Protein AF-A0AAJ5JJ84-F1 (afdb_monomer_lite)

Sequence (249 aa):
MTETNTNSETSDLLAEANANFEIDRAAYQMAQSRFLEIANETKRLISVAEALEAEAEASNSQWKQLAEQQNVDQRKVNAEIDRSILAKQKAQTIRMTAEARAELVNQTALAMAEARFKLTASAASINASDLEQRLVSLMTDEDFLITARSAYSICEVQCMAAHRAVEQPTAPVDIRDVDADAWRKFSVRLMRLLKQDARPAVANLATVPTPVPGEIIATTPLGLMRLRATGGSMPAPDGYRREFQLKQV

Secondary structure (DSSP, 8-state):
---HHHHHHHHHHHHHHHHHHHHHHHHHHHHHHHHHHHHHHHHHHHHHHHHHHHHHHHHHHHHHHHHTSTT--HHHHHHHHHHHHHHHHHHHHHHHHHHHHHHHHHHHHHHHHHHHHHHHHHHHHHHHHHHHHHHHHHHS-HHHHHHHHHHHHHHHHHHHHHHHHHS-TTSPP-HHHHHHHHHHHHHHHHHHHTTTSPPPP---SS-PPPPPTT-EEE-SHHHHHHHHHTTTSPPP--SSSGGGTEEE-

pLDDT: mean 88.14, std 12.48, range [37.75, 98.0]

Radius of gyration: 35.18 Å; chains: 1; bounding box: 71×39×115 Å

Foldseek 3Di:
DPPPPVLVVLVVVLVVLLVVLVVLQVVLVVLQVVLCVLVVVLVVLLVLLVVLQVLLVVLVVVLVVLVPDPDHDVVSSVVSNVSSVVSNVSSVVSNVVSVVSVLVSLLSLLVSQVSLQVSVVSLVVSQVSVVVSVVVCQCPPPVNVVVLVVLLVVLLVVLVVVQCVPDPVPDDDDSVVSNVRSCVVSVVVVVVVVPPDDDDDDDGSRDRDDHDAQHKHAPDPVLSVVSVVVSRDDDDDPDDDPPRGIDGD

Structure (mmCIF, N/CA/C/O backbone):
data_AF-A0AAJ5JJ84-F1
#
_entry.id   AF-A0AAJ5JJ84-F1
#
loop_
_atom_site.group_PDB
_atom_site.id
_atom_site.type_symbol
_atom_site.label_atom_id
_atom_site.label_alt_id
_atom_site.label_comp_id
_atom_site.label_asym_id
_atom_site.label_entity_id
_atom_site.label_seq_id
_atom_site.pdbx_PDB_ins_code
_atom_site.Cartn_x
_atom_site.Cartn_y
_atom_site.Cartn_z
_atom_site.occupancy
_atom_site.B_iso_or_equiv
_atom_site.auth_seq_id
_atom_site.auth_comp_id
_atom_site.auth_asym_id
_atom_site.auth_atom_id
_atom_site.pdbx_PDB_model_num
ATOM 1 N N . MET A 1 1 ? 31.907 20.366 -28.991 1.00 37.75 1 MET A N 1
ATOM 2 C CA . MET A 1 1 ? 32.104 20.368 -27.525 1.00 37.75 1 MET A CA 1
ATOM 3 C C . MET A 1 1 ? 30.906 21.059 -26.881 1.00 37.75 1 MET A C 1
ATOM 5 O O . MET A 1 1 ? 30.987 22.250 -26.629 1.00 37.75 1 MET A O 1
ATOM 9 N N . THR A 1 2 ? 29.789 20.349 -26.692 1.00 39.59 2 THR A N 1
ATOM 10 C CA . THR A 1 2 ? 28.563 20.862 -26.029 1.00 39.59 2 THR A CA 1
ATOM 11 C C . THR A 1 2 ? 27.673 19.722 -25.489 1.00 39.59 2 THR A C 1
ATOM 13 O O . THR A 1 2 ? 26.472 19.900 -25.360 1.00 39.59 2 THR A O 1
ATOM 16 N N . GLU A 1 3 ? 28.223 18.541 -25.180 1.00 44.81 3 GLU A N 1
ATOM 17 C CA . GLU A 1 3 ? 27.426 17.383 -24.705 1.00 44.81 3 GLU A CA 1
ATOM 18 C C . GLU A 1 3 ? 27.591 17.086 -23.204 1.00 44.81 3 GLU A C 1
ATOM 20 O O . GLU A 1 3 ? 26.937 16.202 -22.664 1.00 44.81 3 GLU A O 1
ATOM 25 N N . THR A 1 4 ? 28.434 17.833 -22.488 1.00 49.84 4 THR A N 1
ATOM 26 C CA . THR A 1 4 ? 28.729 17.553 -21.073 1.00 49.84 4 THR A CA 1
ATOM 27 C C . THR A 1 4 ? 27.714 18.134 -20.083 1.00 49.84 4 THR A C 1
ATOM 29 O O . THR A 1 4 ? 27.600 17.604 -18.984 1.00 49.84 4 THR A O 1
ATOM 32 N N . ASN A 1 5 ? 26.947 19.174 -20.442 1.00 52.38 5 ASN A N 1
ATOM 33 C CA . ASN A 1 5 ? 26.018 19.814 -19.494 1.00 52.38 5 ASN A CA 1
ATOM 34 C C . ASN A 1 5 ? 24.692 19.059 -19.321 1.00 52.38 5 ASN A C 1
ATOM 36 O O . ASN A 1 5 ? 24.181 18.987 -18.210 1.00 52.38 5 ASN A O 1
ATOM 40 N N . THR A 1 6 ? 24.154 18.446 -20.378 1.00 58.47 6 THR A N 1
ATOM 41 C CA . THR A 1 6 ? 22.839 17.784 -20.323 1.00 58.47 6 THR A CA 1
ATOM 42 C C . THR A 1 6 ? 22.853 16.526 -19.461 1.00 58.47 6 THR A C 1
ATOM 44 O O . THR A 1 6 ? 21.909 16.291 -18.714 1.00 58.47 6 THR A O 1
ATOM 47 N N . ASN A 1 7 ? 23.939 15.747 -19.503 1.00 60.00 7 ASN A N 1
ATOM 48 C CA . ASN A 1 7 ? 24.053 14.523 -18.705 1.00 60.00 7 ASN A CA 1
ATOM 49 C C . ASN A 1 7 ? 24.192 14.828 -17.205 1.00 60.00 7 ASN A C 1
ATOM 51 O O . ASN A 1 7 ? 23.585 14.133 -16.391 1.00 60.00 7 ASN A O 1
ATOM 55 N N . SER A 1 8 ? 24.920 15.894 -16.846 1.00 65.44 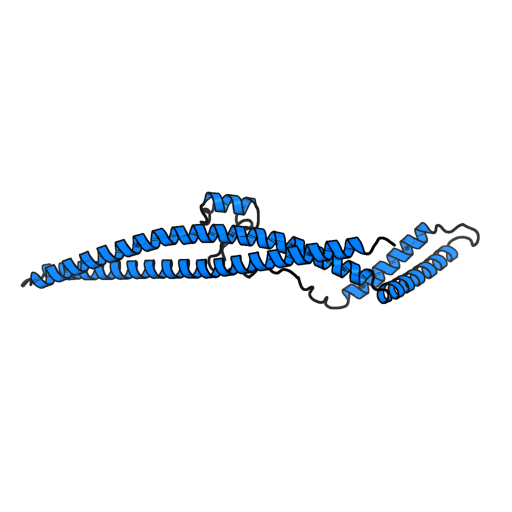8 SER A N 1
ATOM 56 C CA . SER A 1 8 ? 25.030 16.360 -15.456 1.00 65.44 8 SER A CA 1
ATOM 57 C C . SER A 1 8 ? 23.674 16.823 -14.924 1.00 65.44 8 SER A C 1
ATOM 59 O O . SER A 1 8 ? 23.227 16.332 -13.895 1.00 65.44 8 SER A O 1
ATOM 61 N N . GLU A 1 9 ? 22.965 17.676 -15.670 1.00 71.00 9 GLU A N 1
ATOM 62 C CA . GLU A 1 9 ? 21.652 18.195 -15.264 1.00 71.00 9 GLU A CA 1
ATOM 63 C C . GLU A 1 9 ? 20.608 17.076 -15.100 1.00 71.00 9 GLU A C 1
ATOM 65 O O . GLU A 1 9 ? 19.857 17.063 -14.126 1.00 71.00 9 GLU A O 1
ATOM 70 N N . THR A 1 10 ? 20.575 16.083 -15.998 1.00 72.56 10 THR A N 1
ATOM 71 C CA . THR A 1 10 ? 19.655 14.937 -15.860 1.00 72.56 10 THR A CA 1
ATOM 72 C C . THR A 1 10 ? 20.008 14.002 -14.704 1.00 72.56 10 THR A C 1
ATOM 74 O O . THR A 1 10 ? 19.112 13.399 -14.112 1.00 72.56 10 THR A O 1
ATOM 77 N N . SER A 1 11 ? 21.296 13.871 -14.375 1.00 79.81 11 SER A N 1
ATOM 78 C CA . SER A 1 11 ? 21.759 13.097 -13.221 1.00 79.81 11 SER A CA 1
ATOM 79 C C . SER A 1 11 ? 21.374 13.793 -11.914 1.00 79.81 11 SER A C 1
ATOM 81 O O . SER A 1 11 ? 20.894 13.141 -10.987 1.00 79.81 11 SER A O 1
ATOM 83 N N . ASP A 1 12 ? 21.516 15.117 -11.859 1.00 87.25 12 ASP A N 1
ATOM 84 C CA . ASP A 1 12 ? 21.166 15.922 -10.688 1.00 87.25 12 ASP A CA 1
ATOM 85 C C . ASP A 1 12 ? 19.651 15.900 -10.426 1.00 87.25 12 ASP A C 1
ATOM 87 O O . ASP A 1 12 ? 19.219 15.683 -9.292 1.00 87.25 12 ASP A O 1
ATOM 91 N N . LEU A 1 13 ? 18.832 16.002 -11.481 1.00 90.50 13 LEU A N 1
ATOM 92 C CA . LEU A 1 13 ? 17.372 15.879 -11.381 1.00 90.50 13 LEU A CA 1
ATOM 93 C C . LEU A 1 13 ? 16.926 14.484 -10.916 1.00 90.50 13 LEU A C 1
ATOM 95 O O . LEU A 1 13 ? 15.986 14.367 -10.127 1.00 90.50 13 LEU A O 1
ATOM 99 N N . LEU A 1 14 ? 17.588 13.418 -11.382 1.00 92.81 14 LEU A N 1
ATOM 100 C CA . LEU A 1 14 ? 17.297 12.053 -10.936 1.00 92.81 14 LEU A CA 1
ATOM 101 C C . LEU A 1 14 ? 17.668 11.857 -9.460 1.00 92.81 14 LEU A C 1
ATOM 103 O O . LEU A 1 14 ? 16.901 11.251 -8.709 1.00 92.81 14 LEU A O 1
ATOM 107 N N . ALA A 1 15 ? 18.814 12.392 -9.033 1.00 93.31 15 ALA A N 1
ATOM 108 C CA . ALA A 1 15 ? 19.258 12.337 -7.645 1.00 93.31 15 ALA A CA 1
ATOM 109 C C . ALA A 1 15 ? 18.294 13.085 -6.711 1.00 93.31 15 ALA A C 1
ATOM 111 O O . ALA A 1 15 ? 17.915 12.550 -5.666 1.00 93.31 15 ALA A O 1
ATOM 112 N N . GLU A 1 16 ? 17.840 14.277 -7.106 1.00 94.75 16 GLU A N 1
ATOM 113 C CA . GLU A 1 16 ? 16.844 15.050 -6.359 1.00 94.75 16 GLU A CA 1
ATOM 114 C C . GLU A 1 16 ? 15.496 14.315 -6.283 1.00 94.75 16 GLU A C 1
ATOM 116 O O . GLU A 1 16 ? 14.920 14.173 -5.200 1.00 94.75 16 GLU A O 1
ATOM 121 N N . ALA A 1 17 ? 15.008 13.781 -7.408 1.00 94.88 17 ALA A N 1
ATOM 122 C CA . ALA A 1 17 ? 13.771 13.003 -7.443 1.00 94.88 17 ALA A CA 1
ATOM 123 C C . ALA A 1 17 ? 13.846 11.770 -6.529 1.00 94.88 17 ALA A C 1
ATOM 125 O O . ALA A 1 17 ? 12.892 11.478 -5.803 1.00 94.88 17 ALA A O 1
ATOM 126 N N . ASN A 1 18 ? 14.987 11.076 -6.515 1.00 95.56 18 ASN A N 1
ATOM 127 C CA . ASN A 1 18 ? 15.205 9.926 -5.645 1.00 95.56 18 ASN A CA 1
ATOM 128 C C . ASN A 1 18 ? 15.301 10.320 -4.161 1.00 95.56 18 ASN A C 1
ATOM 130 O O . ASN A 1 18 ? 14.740 9.636 -3.309 1.00 95.56 18 ASN A O 1
ATOM 134 N N . ALA A 1 19 ? 15.945 11.443 -3.833 1.00 96.50 19 ALA A N 1
ATOM 135 C CA . ALA A 1 19 ? 15.993 11.948 -2.461 1.00 96.50 19 ALA A CA 1
ATOM 136 C C . ALA A 1 19 ? 14.589 12.287 -1.928 1.00 96.50 19 ALA A C 1
ATOM 138 O O . ALA A 1 19 ? 14.231 11.888 -0.819 1.00 96.50 19 ALA A O 1
ATOM 139 N N . ASN A 1 20 ? 13.764 12.952 -2.742 1.00 96.31 20 ASN A N 1
ATOM 140 C CA . ASN A 1 20 ? 12.369 13.241 -2.403 1.00 96.31 20 ASN A CA 1
ATOM 141 C C . ASN A 1 20 ? 11.543 11.956 -2.248 1.00 96.31 20 ASN A C 1
ATOM 143 O O . ASN A 1 20 ? 10.769 11.826 -1.299 1.00 96.31 20 ASN A O 1
ATOM 147 N N . PHE A 1 21 ? 11.753 10.975 -3.131 1.00 97.69 21 PHE A N 1
ATOM 148 C CA . PHE A 1 21 ? 11.122 9.663 -3.016 1.00 97.69 21 PHE A CA 1
ATOM 149 C C . PHE A 1 21 ? 11.462 8.970 -1.692 1.00 97.69 21 PHE A C 1
ATOM 151 O O . PHE A 1 21 ? 10.572 8.410 -1.057 1.00 97.69 21 PHE A O 1
ATOM 158 N N . GLU A 1 22 ? 12.715 9.026 -1.240 1.00 97.81 22 GLU A N 1
ATOM 159 C CA . GLU A 1 22 ? 13.130 8.424 0.031 1.00 97.81 22 GLU A CA 1
ATOM 160 C C . GLU A 1 22 ? 12.485 9.098 1.251 1.00 97.81 22 GLU A C 1
ATOM 162 O O . GLU A 1 22 ? 12.091 8.412 2.200 1.00 97.81 22 GLU A O 1
ATOM 167 N N . ILE A 1 23 ? 12.293 10.419 1.207 1.00 97.56 23 ILE A N 1
ATOM 168 C CA . ILE A 1 23 ? 11.554 11.162 2.240 1.00 97.56 23 ILE A CA 1
ATOM 169 C C . ILE A 1 23 ? 10.090 10.702 2.280 1.00 97.56 23 ILE A C 1
ATOM 171 O O . ILE A 1 23 ? 9.582 10.336 3.346 1.00 97.56 23 ILE A O 1
ATOM 175 N N . ASP A 1 24 ? 9.424 10.658 1.124 1.00 97.06 24 ASP A N 1
ATOM 176 C CA . ASP A 1 24 ? 8.033 10.206 1.016 1.00 97.06 24 ASP A CA 1
ATOM 177 C C . ASP A 1 24 ? 7.882 8.735 1.430 1.00 97.06 24 ASP A C 1
ATOM 179 O O . ASP A 1 24 ? 6.900 8.350 2.074 1.00 97.06 24 ASP A O 1
ATOM 183 N N . ARG A 1 25 ? 8.876 7.902 1.103 1.00 97.81 25 ARG A N 1
ATOM 184 C CA . ARG A 1 25 ? 8.925 6.484 1.467 1.00 97.81 25 ARG A CA 1
ATOM 185 C C . ARG A 1 25 ? 8.981 6.316 2.978 1.00 97.81 25 ARG A C 1
ATOM 187 O O . ARG A 1 25 ? 8.195 5.542 3.526 1.00 97.81 25 ARG A O 1
ATOM 194 N N . ALA A 1 26 ? 9.861 7.057 3.649 1.00 97.31 26 ALA A N 1
ATOM 195 C CA . ALA A 1 26 ? 9.965 7.043 5.104 1.00 97.31 26 ALA A CA 1
ATOM 196 C C . ALA A 1 26 ? 8.667 7.539 5.764 1.00 97.31 26 ALA A C 1
ATOM 198 O O . ALA A 1 26 ? 8.171 6.915 6.706 1.00 97.31 26 ALA A O 1
ATOM 199 N N . ALA A 1 27 ? 8.064 8.611 5.238 1.00 96.12 27 ALA A N 1
ATOM 200 C CA . ALA A 1 27 ? 6.783 9.127 5.722 1.00 96.12 27 ALA A CA 1
ATOM 201 C C . ALA A 1 27 ? 5.652 8.093 5.597 1.00 96.12 27 ALA A C 1
ATOM 203 O O . ALA A 1 27 ? 4.876 7.894 6.535 1.00 96.12 27 ALA A O 1
ATOM 204 N N . TYR A 1 28 ? 5.589 7.384 4.471 1.00 97.56 28 TYR A N 1
ATOM 205 C CA . TYR A 1 28 ? 4.620 6.314 4.256 1.00 97.56 28 TYR A CA 1
ATOM 206 C C . TYR A 1 28 ? 4.839 5.120 5.197 1.00 97.56 28 TYR A C 1
ATOM 208 O O . TYR A 1 28 ? 3.870 4.607 5.753 1.00 97.56 28 TYR A O 1
ATOM 216 N N . GLN A 1 29 ? 6.084 4.711 5.454 1.00 97.25 29 GLN A N 1
ATOM 217 C CA . GLN A 1 29 ? 6.373 3.650 6.430 1.00 97.25 29 GLN A CA 1
ATOM 218 C C . GLN A 1 29 ? 5.969 4.048 7.855 1.00 97.25 29 GLN A C 1
ATOM 220 O O . GLN A 1 29 ? 5.396 3.240 8.584 1.00 97.25 29 GLN A O 1
ATOM 225 N N . MET A 1 30 ? 6.197 5.304 8.252 1.00 96.31 30 MET A N 1
ATOM 226 C CA . MET A 1 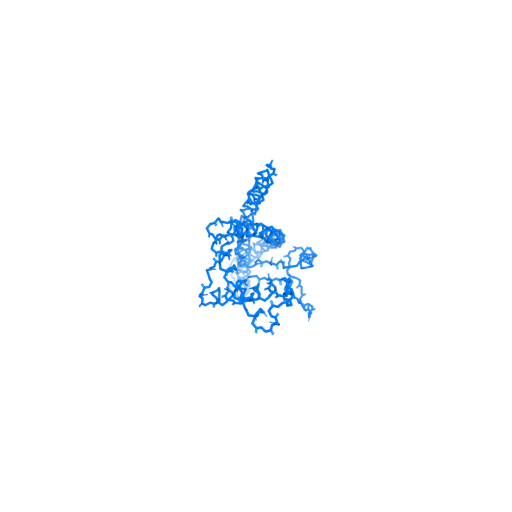30 ? 5.695 5.809 9.535 1.00 96.31 30 MET A CA 1
ATOM 227 C C . MET A 1 30 ? 4.161 5.778 9.596 1.00 96.31 30 MET A C 1
ATOM 229 O O . MET A 1 30 ? 3.593 5.410 10.626 1.00 96.31 30 MET A O 1
ATOM 233 N N . ALA A 1 31 ? 3.482 6.115 8.495 1.00 95.56 31 ALA A N 1
ATOM 234 C CA . ALA A 1 31 ? 2.028 6.015 8.406 1.00 95.56 31 ALA A CA 1
ATOM 235 C C . ALA A 1 31 ? 1.540 4.560 8.533 1.00 95.56 31 ALA A C 1
ATOM 237 O O . ALA A 1 31 ? 0.577 4.319 9.260 1.00 95.56 31 ALA A O 1
ATOM 238 N N . GLN A 1 32 ? 2.235 3.593 7.917 1.00 97.31 32 GLN A N 1
ATOM 239 C CA . GLN A 1 32 ? 1.951 2.159 8.068 1.00 97.31 32 GLN A CA 1
ATOM 240 C C . GLN A 1 32 ? 2.041 1.707 9.531 1.00 97.31 32 GLN A C 1
ATOM 242 O O . GLN A 1 32 ? 1.118 1.061 10.031 1.00 97.31 32 GLN A O 1
ATOM 247 N N . SER A 1 33 ? 3.111 2.081 10.239 1.00 96.62 33 SER A N 1
ATOM 248 C CA . SER A 1 33 ? 3.269 1.754 11.663 1.00 96.62 33 SER A CA 1
ATOM 249 C C . SER A 1 33 ? 2.134 2.340 12.501 1.00 96.62 33 SER A C 1
ATOM 251 O O . SER A 1 33 ? 1.487 1.623 13.264 1.00 96.62 33 SER A O 1
ATOM 253 N N . ARG A 1 34 ? 1.818 3.624 12.292 1.00 94.88 34 ARG A N 1
ATOM 254 C CA . ARG A 1 34 ? 0.732 4.305 13.006 1.00 94.88 34 ARG A CA 1
ATOM 255 C C . ARG A 1 34 ? -0.631 3.668 12.731 1.00 94.88 34 ARG A C 1
ATOM 257 O O . ARG A 1 34 ? -1.438 3.529 13.645 1.00 94.88 34 ARG A O 1
ATOM 264 N N . PHE A 1 35 ? -0.900 3.269 11.492 1.00 96.19 35 PHE A N 1
ATOM 265 C CA . PHE A 1 35 ? -2.133 2.572 11.136 1.00 96.19 35 PHE A CA 1
ATOM 266 C C . PHE A 1 35 ? -2.277 1.250 11.888 1.00 96.19 35 PHE A C 1
ATOM 268 O O . PHE A 1 35 ? -3.325 1.006 12.484 1.00 96.19 35 PHE A O 1
ATOM 275 N N . LEU A 1 36 ? -1.220 0.433 11.922 1.00 96.56 36 LEU A N 1
ATOM 276 C CA . LEU A 1 36 ? -1.226 -0.837 12.647 1.00 96.56 36 LEU A CA 1
ATOM 277 C C . LEU A 1 36 ? -1.438 -0.637 14.149 1.00 96.56 36 LEU A C 1
ATOM 279 O O . LEU A 1 36 ? -2.223 -1.362 14.758 1.00 96.56 36 LEU A O 1
ATOM 283 N N . GLU A 1 37 ? -0.788 0.360 14.749 1.00 96.19 37 GLU A N 1
ATOM 284 C CA . GLU A 1 37 ? -0.989 0.712 16.159 1.00 96.19 37 GLU A CA 1
ATOM 285 C C . GLU A 1 37 ? -2.445 1.091 16.447 1.00 96.19 37 GLU A C 1
ATOM 287 O O . GLU A 1 37 ? -3.047 0.590 17.402 1.00 96.19 37 GLU A O 1
ATOM 292 N N . ILE A 1 38 ? -3.040 1.948 15.610 1.00 95.38 38 ILE A N 1
ATOM 293 C CA . ILE A 1 38 ? -4.425 2.380 15.800 1.00 95.38 38 ILE A CA 1
ATOM 294 C C . ILE A 1 38 ? -5.373 1.197 15.613 1.00 95.38 38 ILE A C 1
ATOM 296 O O . ILE A 1 38 ? -6.221 0.982 16.476 1.00 95.38 38 ILE A O 1
ATOM 300 N N . ALA A 1 39 ? -5.208 0.409 14.549 1.00 95.12 39 ALA A N 1
ATOM 301 C CA . ALA A 1 39 ? -6.056 -0.740 14.248 1.00 95.12 39 ALA A CA 1
ATOM 302 C C . ALA A 1 39 ? -6.001 -1.813 15.348 1.00 95.12 39 ALA A C 1
ATOM 304 O O . ALA A 1 39 ? -7.045 -2.299 15.793 1.00 95.12 39 ALA A O 1
ATOM 305 N N . ASN A 1 40 ? -4.801 -2.145 15.834 1.00 95.69 40 ASN A N 1
ATOM 306 C CA . ASN A 1 40 ? -4.619 -3.123 16.906 1.00 95.69 40 ASN A CA 1
ATOM 307 C C . ASN A 1 40 ? -5.241 -2.647 18.220 1.00 95.69 40 ASN A C 1
ATOM 309 O O . ASN A 1 40 ? -5.942 -3.415 18.881 1.00 95.69 40 ASN A O 1
ATOM 313 N N . GLU A 1 41 ? -5.040 -1.379 18.582 1.00 96.81 41 GLU A N 1
ATOM 314 C CA . GLU A 1 41 ? -5.638 -0.819 19.794 1.00 96.81 41 GLU A CA 1
ATOM 315 C C . GLU A 1 41 ? -7.165 -0.738 19.689 1.00 96.81 41 GLU A C 1
ATOM 317 O O . GLU A 1 41 ? -7.863 -1.082 20.640 1.00 96.81 41 GLU A O 1
ATOM 322 N N . THR A 1 42 ? -7.710 -0.366 18.527 1.00 96.44 42 THR A N 1
ATOM 323 C CA . THR A 1 42 ? -9.160 -0.389 18.284 1.00 96.44 42 THR A CA 1
ATOM 324 C C . THR A 1 42 ? -9.721 -1.795 18.483 1.00 96.44 42 THR A C 1
ATOM 326 O O . THR A 1 42 ? -10.693 -1.969 19.217 1.00 96.44 42 THR A O 1
ATOM 329 N N . LYS A 1 43 ? -9.073 -2.820 17.914 1.00 95.81 43 LYS A N 1
ATOM 330 C CA . LYS A 1 43 ? -9.474 -4.223 18.101 1.00 95.81 43 LYS A CA 1
ATOM 331 C C . LYS A 1 43 ? -9.410 -4.647 19.571 1.00 95.81 43 LYS A C 1
ATOM 333 O O . LYS A 1 43 ? -10.314 -5.330 20.052 1.00 95.81 43 LYS A O 1
ATOM 338 N N . ARG A 1 44 ? -8.369 -4.226 20.297 1.00 97.69 44 ARG A N 1
ATOM 339 C CA . ARG A 1 44 ? -8.226 -4.493 21.734 1.00 97.69 44 ARG A CA 1
ATOM 340 C C . ARG A 1 44 ? -9.374 -3.872 22.529 1.00 97.69 44 ARG A C 1
ATOM 342 O O . ARG A 1 44 ? -9.958 -4.555 23.363 1.00 97.69 44 ARG A O 1
ATOM 349 N N . LEU A 1 45 ? -9.720 -2.611 22.266 1.00 97.62 45 LEU A N 1
ATOM 350 C CA . LEU A 1 45 ? -10.813 -1.916 22.956 1.00 97.62 45 LEU A CA 1
ATOM 351 C C . LEU A 1 45 ? -12.170 -2.573 22.689 1.00 97.62 45 LEU A C 1
ATOM 353 O O . LEU A 1 45 ? -12.935 -2.755 23.632 1.00 97.62 45 LEU A O 1
ATOM 357 N N . ILE A 1 46 ? -12.439 -2.986 21.446 1.00 97.12 46 ILE A N 1
ATOM 358 C CA . ILE A 1 46 ? -13.657 -3.738 21.102 1.00 97.12 46 ILE A CA 1
ATOM 359 C C . ILE A 1 46 ? -13.742 -5.013 21.950 1.00 97.12 46 ILE A C 1
ATOM 361 O O . ILE A 1 46 ? -14.736 -5.219 22.639 1.00 97.12 46 ILE A O 1
ATOM 365 N N . SER A 1 47 ? -12.667 -5.805 21.991 1.00 97.69 47 SER A N 1
ATOM 366 C CA . SER A 1 47 ? -12.626 -7.042 22.781 1.00 97.69 47 SER A CA 1
ATOM 367 C C . SER A 1 47 ? -12.799 -6.800 24.288 1.00 97.69 47 SER A C 1
ATOM 369 O O . SER A 1 47 ? -13.474 -7.574 24.965 1.00 97.69 47 SER A O 1
ATOM 371 N N . VAL A 1 48 ? -12.235 -5.715 24.830 1.00 98.00 48 VAL A N 1
ATOM 372 C CA . VAL A 1 48 ? -12.425 -5.343 26.244 1.00 98.00 48 VAL A CA 1
ATOM 373 C C . VAL A 1 48 ? -13.876 -4.948 26.524 1.00 98.00 48 VAL A C 1
ATOM 375 O O . VAL A 1 48 ? -14.421 -5.339 27.555 1.00 98.00 48 VAL A O 1
ATOM 378 N N . ALA A 1 49 ? -14.514 -4.191 25.628 1.00 97.50 49 ALA A N 1
ATOM 379 C CA . ALA A 1 49 ? -15.919 -3.833 25.787 1.00 97.50 49 ALA A CA 1
ATOM 380 C C . ALA A 1 49 ? -16.827 -5.071 25.739 1.00 97.50 49 ALA A C 1
ATOM 382 O O . ALA A 1 49 ? -17.699 -5.211 26.591 1.00 97.50 49 ALA A O 1
ATOM 383 N N . GLU A 1 50 ? -16.575 -6.000 24.814 1.00 97.69 50 GLU A N 1
ATOM 384 C CA . GLU A 1 50 ? -17.300 -7.275 24.723 1.00 97.69 50 GLU A CA 1
ATOM 385 C C . GLU A 1 50 ? -17.145 -8.120 25.997 1.00 97.69 50 GLU A C 1
ATOM 387 O O . GLU A 1 50 ? -18.122 -8.680 26.495 1.00 97.69 50 GLU A O 1
ATOM 392 N N . ALA A 1 51 ? -15.942 -8.172 26.576 1.00 97.88 51 ALA A N 1
ATOM 393 C CA . ALA A 1 51 ? -15.705 -8.884 27.831 1.00 97.88 51 ALA A CA 1
ATOM 394 C C . ALA A 1 51 ? -16.482 -8.269 29.011 1.00 97.88 51 ALA A C 1
ATOM 396 O O . ALA A 1 51 ? -17.038 -8.999 29.832 1.00 97.88 51 ALA A O 1
ATOM 397 N N . LEU A 1 52 ? -16.564 -6.936 29.084 1.00 97.81 52 LEU A N 1
ATOM 398 C CA . LEU A 1 52 ? -17.352 -6.235 30.104 1.00 97.81 52 LEU A CA 1
ATOM 399 C C . LEU A 1 52 ? -18.862 -6.421 29.906 1.00 97.81 52 LEU A C 1
ATOM 401 O O . LEU A 1 52 ? -19.597 -6.517 30.886 1.00 97.81 52 LEU A O 1
ATOM 405 N N . GLU A 1 53 ? -19.335 -6.501 28.662 1.00 97.00 53 GLU A N 1
ATOM 406 C CA . GLU A 1 53 ? -20.733 -6.836 28.359 1.00 97.00 53 GLU A CA 1
ATOM 407 C C . GLU A 1 53 ? -21.073 -8.263 28.794 1.00 97.00 53 GLU A C 1
ATOM 409 O O . GLU A 1 53 ? -22.128 -8.488 29.388 1.00 97.00 53 GLU A O 1
ATOM 414 N N . ALA A 1 54 ? -20.159 -9.211 28.575 1.00 97.38 54 ALA A N 1
ATOM 415 C CA . ALA A 1 54 ? -20.314 -10.579 29.055 1.00 97.38 54 ALA A CA 1
ATOM 416 C C . ALA A 1 54 ? -20.322 -10.657 30.594 1.00 97.38 54 ALA A C 1
ATOM 418 O O . ALA A 1 54 ? -21.163 -11.355 31.161 1.00 97.38 54 ALA A O 1
ATOM 419 N N . GLU A 1 55 ? -19.444 -9.913 31.283 1.00 96.31 55 GLU A N 1
ATOM 420 C CA . GLU A 1 55 ? -19.468 -9.807 32.753 1.00 96.31 55 GLU A CA 1
ATOM 421 C C . GLU A 1 55 ? -20.793 -9.208 33.241 1.00 96.31 55 GLU A C 1
ATOM 423 O O . GLU A 1 55 ? -21.410 -9.736 34.168 1.00 96.31 55 GLU A O 1
ATOM 428 N N . ALA A 1 56 ? -21.267 -8.144 32.588 1.00 96.44 56 ALA A N 1
ATOM 429 C CA . ALA A 1 56 ? -22.541 -7.531 32.925 1.00 96.44 56 ALA A CA 1
ATOM 430 C C . ALA A 1 56 ? -23.711 -8.510 32.785 1.00 96.44 56 ALA A C 1
ATOM 432 O O . ALA A 1 56 ? -24.583 -8.534 33.651 1.00 96.44 56 ALA A O 1
ATOM 433 N N . GLU A 1 57 ? -23.744 -9.320 31.724 1.00 96.44 57 GLU A N 1
ATOM 434 C CA . GLU A 1 57 ? -24.814 -10.301 31.522 1.00 96.44 57 GLU A CA 1
ATOM 435 C C . GLU A 1 57 ? -24.737 -11.465 32.521 1.00 96.44 57 GLU A C 1
ATOM 437 O O . GLU A 1 57 ? -25.769 -11.941 33.006 1.00 96.44 57 GLU A O 1
ATOM 442 N N . ALA A 1 58 ? -23.525 -11.879 32.900 1.00 96.38 58 ALA A N 1
ATOM 443 C CA . ALA A 1 58 ? -23.319 -12.877 33.945 1.00 96.38 58 ALA A CA 1
ATOM 444 C C . ALA A 1 58 ? -23.836 -12.379 35.306 1.00 96.38 58 ALA A C 1
ATOM 446 O O . ALA A 1 58 ? -24.667 -13.051 35.922 1.00 96.38 58 ALA A O 1
ATOM 447 N N . SER A 1 59 ? -23.443 -11.173 35.734 1.00 94.81 59 SER A N 1
ATOM 448 C CA . SER A 1 59 ? -23.969 -10.549 36.959 1.00 94.81 59 SER A CA 1
ATOM 449 C C . SER A 1 59 ? -25.479 -10.311 36.875 1.00 94.81 59 SER A C 1
ATOM 451 O O . SER A 1 59 ? -26.197 -10.529 37.851 1.00 94.81 59 SER A O 1
ATOM 453 N N . ASN A 1 60 ? -25.993 -9.930 35.698 1.00 94.00 60 ASN A N 1
ATOM 454 C CA . ASN A 1 60 ? -27.426 -9.759 35.459 1.00 94.00 60 ASN A CA 1
ATOM 455 C C . ASN A 1 60 ? -28.216 -11.061 35.664 1.00 94.00 60 ASN A C 1
ATOM 457 O O . ASN A 1 60 ? -29.305 -11.063 36.234 1.00 94.00 60 ASN A O 1
ATOM 461 N N . SER A 1 61 ? -27.663 -12.177 35.200 1.00 95.56 61 SER A N 1
ATOM 462 C CA . SER A 1 61 ? -28.249 -13.502 35.398 1.00 95.56 61 SER A CA 1
ATOM 463 C C . SER A 1 61 ? -28.153 -13.937 36.862 1.00 95.56 61 SER A C 1
ATOM 465 O O . SER A 1 61 ? -29.108 -14.484 37.414 1.00 95.56 61 SER A O 1
ATOM 467 N N . GLN A 1 62 ? -27.029 -13.642 37.517 1.00 95.38 62 GLN A N 1
ATOM 468 C CA . GLN A 1 62 ? -26.764 -14.032 38.898 1.00 95.38 62 GLN A CA 1
ATOM 469 C C . GLN A 1 62 ? -27.686 -13.328 39.902 1.00 95.38 62 GLN A C 1
ATOM 471 O O . GLN A 1 62 ? -28.227 -13.992 40.787 1.00 95.38 62 GLN A O 1
ATOM 476 N N . TRP A 1 63 ? -27.921 -12.015 39.776 1.00 94.31 63 TRP A N 1
ATOM 477 C CA . TRP A 1 63 ? -28.825 -11.328 40.710 1.00 94.31 63 TRP A CA 1
ATOM 478 C C . TRP A 1 63 ? -30.271 -11.818 40.571 1.00 94.31 63 TRP A C 1
ATOM 480 O O . TRP A 1 63 ? -30.960 -11.939 41.583 1.00 94.31 63 TRP A O 1
ATOM 490 N N . LYS A 1 64 ? -30.720 -12.158 39.352 1.00 94.06 64 LYS A N 1
ATOM 491 C CA . LYS A 1 64 ? -32.055 -12.735 39.116 1.00 94.06 64 LYS A CA 1
ATOM 492 C C . LYS A 1 64 ? -32.204 -14.079 39.821 1.00 94.06 64 LYS A C 1
ATOM 494 O O . LYS A 1 64 ? -33.169 -14.276 40.547 1.00 94.06 64 LYS A O 1
ATOM 499 N N . GLN A 1 65 ? -31.202 -14.951 39.694 1.00 93.94 65 GLN A N 1
ATOM 500 C CA . GLN A 1 65 ? -31.178 -16.231 40.406 1.00 93.94 65 GLN A CA 1
ATOM 501 C C . GLN A 1 65 ? -31.183 -16.050 41.929 1.00 93.94 65 GLN A C 1
ATOM 503 O O . GLN A 1 65 ? -31.871 -16.786 42.630 1.00 93.94 65 GLN A O 1
ATOM 508 N N . LEU A 1 66 ? -30.433 -15.074 42.457 1.00 92.62 66 LEU A N 1
ATOM 509 C CA . LEU A 1 66 ? -30.423 -14.764 43.892 1.00 92.62 66 LEU A CA 1
ATOM 510 C C . LEU A 1 66 ? -31.785 -14.251 44.385 1.00 92.62 66 LEU A C 1
ATOM 512 O O . LEU A 1 66 ? -32.192 -14.585 45.495 1.00 92.62 66 LEU A O 1
ATOM 516 N N . ALA A 1 67 ? -32.490 -13.467 43.568 1.00 90.62 67 ALA A N 1
ATOM 517 C CA . ALA A 1 67 ? -33.800 -12.913 43.902 1.00 90.62 67 ALA A CA 1
ATOM 518 C C . ALA A 1 67 ? -34.925 -13.968 43.940 1.00 90.62 67 ALA A C 1
ATOM 520 O O . ALA A 1 67 ? -35.940 -13.747 44.594 1.00 90.62 67 ALA A O 1
ATOM 521 N N . GLU A 1 68 ? -34.746 -15.114 43.280 1.00 92.69 68 GLU A N 1
ATOM 522 C CA . GLU A 1 68 ? -35.710 -16.227 43.263 1.00 92.69 68 GLU A CA 1
ATOM 523 C C . GLU A 1 68 ? -35.564 -17.187 44.465 1.00 92.69 68 GLU A C 1
ATOM 525 O O . GLU A 1 68 ? -36.380 -18.092 44.650 1.00 92.69 68 GLU A O 1
ATOM 530 N N . GLN A 1 69 ? -34.536 -17.017 45.305 1.00 91.94 69 GLN A N 1
ATOM 531 C CA . GLN A 1 69 ? -34.279 -17.895 46.454 1.00 91.94 69 GLN A CA 1
ATOM 532 C C . GLN A 1 69 ? -35.255 -17.632 47.614 1.00 91.94 69 GLN A C 1
ATOM 534 O O . GLN A 1 69 ? -35.624 -16.497 47.885 1.00 91.94 69 GLN A O 1
ATOM 539 N N . GLN A 1 70 ? -35.625 -18.669 48.379 1.00 80.44 70 GLN A N 1
ATOM 540 C CA . GLN A 1 70 ? -36.577 -18.537 49.502 1.00 80.44 70 GLN A CA 1
ATOM 541 C C . GLN A 1 70 ? -36.097 -17.616 50.644 1.00 80.44 70 GLN A C 1
ATOM 543 O O . GLN A 1 70 ? -36.926 -17.053 51.351 1.00 80.44 70 GLN A O 1
ATOM 548 N N . ASN A 1 71 ? -34.780 -17.442 50.818 1.00 85.38 71 ASN A N 1
ATOM 549 C CA . ASN A 1 71 ? -34.170 -16.582 51.839 1.00 85.38 71 ASN A CA 1
ATOM 550 C C . ASN A 1 71 ? -33.263 -15.532 51.176 1.00 85.38 71 ASN A C 1
ATOM 552 O O . ASN A 1 71 ? -32.036 -15.630 51.244 1.00 85.38 71 ASN A O 1
ATOM 556 N N . VAL A 1 72 ? -33.864 -14.555 50.493 1.00 87.81 72 VAL A N 1
ATOM 557 C CA . VAL A 1 72 ? -33.131 -13.528 49.734 1.00 87.81 72 VAL A CA 1
ATOM 558 C C . VAL A 1 72 ? -32.271 -12.652 50.651 1.00 87.81 72 VAL A C 1
ATOM 560 O O . VAL A 1 72 ? -32.772 -11.991 51.561 1.00 87.81 72 VAL A O 1
ATOM 563 N N . ASP A 1 73 ? -30.974 -12.571 50.351 1.00 91.56 73 ASP A N 1
ATOM 564 C CA . ASP A 1 73 ? -30.087 -11.539 50.891 1.00 91.56 73 ASP A CA 1
ATOM 565 C C . ASP A 1 73 ? -30.060 -10.338 49.938 1.00 91.56 73 ASP A C 1
ATOM 567 O O . ASP A 1 73 ? -29.311 -10.304 48.955 1.00 91.56 73 ASP A O 1
ATOM 571 N N . GLN A 1 74 ? -30.878 -9.329 50.244 1.00 91.38 74 GLN A N 1
ATOM 572 C CA . GLN A 1 74 ? -31.018 -8.134 49.410 1.00 91.38 74 GLN A CA 1
ATOM 573 C C . GLN A 1 74 ? -29.687 -7.396 49.197 1.00 91.38 74 GLN A C 1
ATOM 575 O O . GLN A 1 74 ? -29.499 -6.759 48.161 1.00 91.38 74 GLN A O 1
ATOM 580 N N . ARG A 1 75 ? -28.734 -7.487 50.139 1.00 93.06 75 ARG A N 1
ATOM 581 C CA . ARG A 1 75 ? -27.425 -6.833 49.983 1.00 93.06 75 ARG A CA 1
ATOM 582 C C . ARG A 1 75 ? -26.624 -7.467 48.850 1.00 93.06 75 ARG A C 1
ATOM 584 O O . ARG A 1 75 ? -25.986 -6.743 48.094 1.00 93.06 75 ARG A O 1
ATOM 591 N N . LYS A 1 76 ? -26.688 -8.795 48.704 1.00 92.81 76 LYS A N 1
ATOM 592 C CA . LYS A 1 76 ? -26.018 -9.522 47.611 1.00 92.81 76 LYS A CA 1
ATOM 593 C C . LYS A 1 76 ? -26.687 -9.272 46.266 1.00 92.81 76 LYS A C 1
ATOM 595 O O . LYS A 1 76 ? -25.987 -9.078 45.280 1.00 92.81 76 LYS A O 1
ATOM 600 N N . VAL A 1 77 ? -28.021 -9.224 46.240 1.00 94.00 77 VAL A N 1
ATOM 601 C CA . VAL A 1 77 ? -28.777 -8.861 45.030 1.00 94.00 77 VAL A CA 1
ATOM 602 C C . VAL A 1 77 ? -28.380 -7.461 44.560 1.00 94.00 77 VAL A C 1
ATOM 604 O O . VAL A 1 77 ? -27.992 -7.297 43.407 1.00 94.00 77 VAL A O 1
ATOM 607 N N . ASN A 1 78 ? -28.396 -6.470 45.457 1.00 94.25 78 ASN A N 1
ATOM 608 C CA . ASN A 1 78 ? -28.013 -5.098 45.116 1.00 94.25 78 ASN A CA 1
ATOM 609 C C . ASN A 1 78 ? -26.550 -5.009 44.654 1.00 94.25 78 ASN A C 1
ATOM 611 O O . ASN A 1 78 ? -26.276 -4.337 43.668 1.00 94.25 78 ASN A O 1
ATOM 615 N N . ALA A 1 79 ? -25.629 -5.734 45.298 1.00 94.94 79 ALA A N 1
ATOM 616 C CA . ALA A 1 79 ? -24.224 -5.753 44.891 1.00 94.94 79 ALA A CA 1
ATOM 617 C C . ALA A 1 79 ? -24.022 -6.291 43.460 1.00 94.94 79 ALA A C 1
ATOM 619 O O . ALA A 1 79 ? -23.237 -5.725 42.700 1.00 94.94 79 ALA A O 1
ATOM 620 N N . GLU A 1 80 ? -24.737 -7.350 43.066 1.00 95.00 80 GLU A N 1
ATOM 621 C CA . GLU A 1 80 ? -24.665 -7.883 41.696 1.00 95.00 80 GLU A CA 1
ATOM 622 C C . GLU A 1 80 ? -25.382 -6.985 40.671 1.00 95.00 80 GLU A C 1
ATOM 624 O O . GLU A 1 80 ? -24.917 -6.853 39.535 1.00 95.00 80 GLU A O 1
ATOM 629 N N . ILE A 1 81 ? -26.466 -6.303 41.063 1.00 94.38 81 ILE A N 1
ATOM 630 C CA . ILE A 1 81 ? -27.099 -5.264 40.233 1.00 94.38 81 ILE A CA 1
ATOM 631 C C . ILE A 1 81 ? -26.108 -4.123 39.973 1.00 94.38 81 ILE A C 1
ATOM 633 O O . ILE A 1 81 ? -25.886 -3.762 38.814 1.00 94.38 81 ILE A O 1
ATOM 637 N N . ASP A 1 82 ? -25.473 -3.600 41.024 1.00 95.62 82 ASP A N 1
ATOM 638 C CA . ASP A 1 82 ? -24.489 -2.520 40.928 1.00 95.62 82 ASP A CA 1
ATOM 639 C C . ASP A 1 82 ? -23.292 -2.940 40.065 1.00 95.62 82 ASP A C 1
ATOM 641 O O . ASP A 1 82 ? -22.852 -2.183 39.195 1.00 95.62 82 ASP A O 1
ATOM 645 N N . ARG A 1 83 ? -22.805 -4.179 40.229 1.00 94.44 83 ARG A N 1
ATOM 646 C CA . ARG A 1 83 ? -21.728 -4.746 39.405 1.00 94.44 83 ARG A CA 1
ATOM 647 C C . ARG A 1 83 ? -22.103 -4.798 37.924 1.00 94.44 83 ARG A C 1
ATOM 649 O O . ARG A 1 83 ? -21.324 -4.338 37.090 1.00 94.44 83 ARG A O 1
ATOM 656 N N . SER A 1 84 ? -23.300 -5.291 37.602 1.00 94.94 84 SER A N 1
ATOM 657 C CA . SER A 1 84 ? -23.820 -5.320 36.229 1.00 94.94 84 SER A CA 1
ATOM 658 C C . SER A 1 84 ? -23.934 -3.911 35.633 1.00 94.94 84 SER A C 1
ATOM 660 O O . SER A 1 84 ? -23.486 -3.678 34.509 1.00 94.94 84 SER A O 1
ATOM 662 N N . ILE A 1 85 ? -24.481 -2.942 36.378 1.00 96.25 85 ILE A N 1
ATOM 663 C CA . ILE A 1 85 ? -24.627 -1.553 35.907 1.00 96.25 85 ILE A CA 1
ATOM 664 C C . ILE A 1 85 ? -23.257 -0.923 35.630 1.00 96.25 85 ILE A C 1
ATOM 666 O O . ILE A 1 85 ? -23.052 -0.351 34.556 1.00 96.25 85 ILE A O 1
ATOM 670 N N . LEU A 1 86 ? -22.305 -1.063 36.557 1.00 96.50 86 LEU A N 1
ATOM 671 C CA . LEU A 1 86 ? -20.949 -0.535 36.398 1.00 96.50 86 LEU A CA 1
ATOM 672 C C . LEU A 1 86 ? -20.225 -1.169 35.202 1.00 96.50 86 LEU A C 1
ATOM 674 O O . LEU A 1 86 ? -19.547 -0.460 34.455 1.00 96.50 86 LEU A O 1
ATOM 678 N N . ALA A 1 87 ? -20.377 -2.479 34.992 1.00 95.94 87 ALA A N 1
ATOM 679 C CA . ALA A 1 87 ? -19.796 -3.174 33.846 1.00 95.94 87 ALA A CA 1
ATOM 680 C C . ALA A 1 87 ? -20.378 -2.663 32.513 1.00 95.94 87 ALA A C 1
ATOM 682 O O . ALA A 1 87 ? -19.610 -2.329 31.610 1.00 95.94 87 ALA A O 1
ATOM 683 N N . LYS A 1 88 ? -21.706 -2.472 32.417 1.00 96.50 88 LYS A N 1
ATOM 684 C CA . LYS A 1 88 ? -22.359 -1.888 31.223 1.00 96.50 88 LYS A CA 1
ATOM 685 C C . LYS A 1 88 ? -21.873 -0.474 30.922 1.00 96.50 88 LYS A C 1
ATOM 687 O O . LYS A 1 88 ? -21.553 -0.166 29.777 1.00 96.50 88 LYS A O 1
ATOM 692 N N . GLN A 1 89 ? -21.779 0.379 31.941 1.00 97.19 89 GLN A N 1
ATOM 693 C CA . GLN A 1 89 ? -21.304 1.758 31.775 1.00 97.19 89 GLN A CA 1
ATOM 694 C C . GLN A 1 89 ? -19.849 1.809 31.282 1.00 97.19 89 GLN A C 1
ATOM 696 O O . GLN A 1 89 ? -19.516 2.586 30.380 1.00 97.19 89 GLN A O 1
ATOM 701 N N . LYS A 1 90 ? -18.978 0.954 31.835 1.00 96.94 90 LYS A N 1
ATOM 702 C CA . LYS A 1 90 ? -17.584 0.835 31.384 1.00 96.94 90 LYS A CA 1
ATOM 703 C C . LYS A 1 90 ? -17.500 0.321 29.948 1.00 96.94 90 LYS A C 1
ATOM 705 O O . LYS A 1 90 ? -16.768 0.907 29.152 1.00 96.94 90 LYS A O 1
ATOM 710 N N . ALA A 1 91 ? -18.266 -0.714 29.602 1.00 96.94 91 ALA A N 1
ATOM 711 C CA . ALA A 1 91 ? -18.309 -1.249 28.244 1.00 96.94 91 ALA A CA 1
ATOM 712 C C . ALA A 1 91 ? -18.727 -0.184 27.224 1.00 96.94 91 ALA A C 1
ATOM 714 O O . ALA A 1 91 ? -18.043 0.007 26.220 1.00 96.94 91 ALA A O 1
ATOM 715 N N . GLN A 1 92 ? -19.791 0.571 27.519 1.00 97.25 92 GLN A N 1
ATOM 716 C CA . GLN A 1 92 ? -20.279 1.640 26.649 1.00 97.25 92 GLN A CA 1
ATOM 717 C C . GLN A 1 92 ? -19.220 2.730 26.429 1.00 97.25 92 GLN A C 1
ATOM 719 O O . GLN A 1 92 ? -18.982 3.137 25.294 1.00 97.25 92 GLN A O 1
ATOM 724 N N . THR A 1 93 ? -18.537 3.164 27.493 1.00 97.19 93 THR A N 1
ATOM 725 C CA . THR A 1 93 ? -17.458 4.165 27.400 1.00 97.19 93 THR A CA 1
ATOM 726 C C . THR A 1 93 ? -16.314 3.684 26.500 1.00 97.19 93 THR A C 1
ATOM 728 O O . THR A 1 93 ? -15.799 4.429 25.660 1.00 97.19 93 THR A 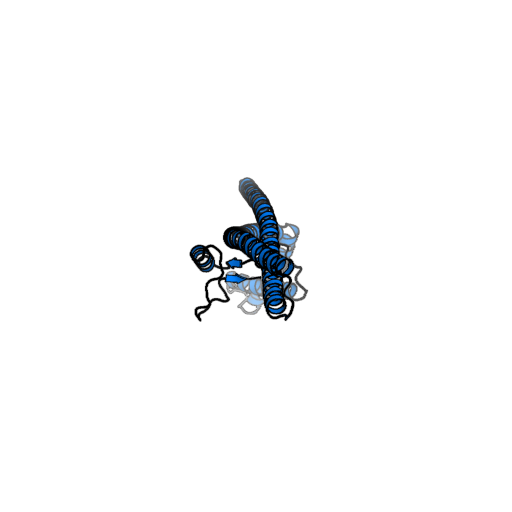O 1
ATOM 731 N N . ILE A 1 94 ? -15.925 2.415 26.643 1.00 96.94 94 ILE A N 1
ATOM 732 C CA . ILE A 1 94 ? -14.869 1.810 25.827 1.00 96.94 94 ILE A CA 1
ATOM 733 C C . ILE A 1 94 ? -15.327 1.654 24.371 1.00 96.94 94 ILE A C 1
ATOM 735 O O . ILE A 1 94 ? -14.545 1.959 23.471 1.00 96.94 94 ILE A O 1
ATOM 739 N N . ARG A 1 95 ? -16.588 1.276 24.122 1.00 96.06 95 ARG A N 1
ATOM 740 C CA . ARG A 1 95 ? -17.169 1.216 22.769 1.00 96.06 95 ARG A CA 1
ATOM 741 C C . ARG A 1 95 ? -17.129 2.559 22.059 1.00 96.06 95 ARG A C 1
ATOM 743 O O . ARG A 1 95 ? -16.615 2.623 20.950 1.00 96.06 95 ARG A O 1
ATOM 750 N N . MET A 1 96 ? -17.566 3.631 22.717 1.00 95.88 96 MET A N 1
ATOM 751 C CA . MET A 1 96 ? -17.508 4.977 22.135 1.00 95.88 96 MET A CA 1
ATOM 752 C C . MET A 1 96 ? -16.072 5.372 21.760 1.00 95.88 96 MET A C 1
ATOM 754 O O . MET A 1 96 ? -15.830 5.975 20.716 1.00 95.88 96 MET A O 1
ATOM 758 N N . THR A 1 97 ? -15.096 4.987 22.589 1.00 95.50 97 THR A N 1
ATOM 759 C CA . THR A 1 97 ? -13.675 5.214 22.290 1.00 95.50 97 THR A CA 1
ATOM 760 C C . THR A 1 97 ? -13.221 4.387 21.084 1.00 95.50 97 THR A C 1
ATOM 762 O O . THR A 1 97 ? -12.506 4.895 20.221 1.00 95.50 97 THR A O 1
ATOM 765 N N . ALA A 1 98 ? -13.631 3.120 21.000 1.00 96.00 98 ALA A N 1
ATOM 766 C CA . ALA A 1 98 ? -13.312 2.251 19.874 1.00 96.00 98 ALA A CA 1
ATOM 767 C C . ALA A 1 98 ? -13.929 2.751 18.556 1.00 96.00 98 ALA A C 1
ATOM 769 O O . ALA A 1 98 ? -13.247 2.735 17.536 1.00 96.00 98 ALA A O 1
ATOM 770 N N . GLU A 1 99 ? -15.166 3.249 18.577 1.00 94.19 99 GLU A N 1
ATOM 771 C CA . GLU A 1 99 ? -15.849 3.832 17.413 1.00 94.19 99 GLU A CA 1
ATOM 772 C C . GLU A 1 99 ? -15.114 5.070 16.887 1.00 94.19 99 GLU A C 1
ATOM 774 O O . GLU A 1 99 ? -14.779 5.134 15.703 1.00 94.19 99 GLU A O 1
ATOM 779 N N . ALA A 1 100 ? -14.757 6.008 17.772 1.00 93.69 100 ALA A N 1
ATOM 780 C CA . ALA A 1 100 ? -13.975 7.186 17.394 1.00 93.69 100 ALA A CA 1
ATOM 781 C C . ALA A 1 100 ? -12.602 6.804 16.808 1.00 93.69 100 ALA A C 1
ATOM 783 O O . ALA A 1 100 ? -12.120 7.409 15.848 1.00 93.69 100 ALA A O 1
ATOM 784 N N . ARG A 1 101 ? -11.960 5.762 17.351 1.00 94.00 101 ARG A N 1
ATOM 785 C CA . ARG A 1 101 ? -10.701 5.254 16.793 1.00 94.00 101 ARG A CA 1
ATOM 786 C C . ARG A 1 101 ? -10.893 4.513 15.474 1.00 94.00 101 ARG A C 1
ATOM 788 O O . ARG A 1 101 ? -9.997 4.580 14.643 1.00 94.00 101 ARG A O 1
ATOM 795 N N . ALA A 1 102 ? -12.014 3.829 15.253 1.00 92.12 102 ALA A N 1
ATOM 796 C CA . ALA A 1 102 ? -12.314 3.181 13.977 1.00 92.12 102 ALA A CA 1
ATOM 797 C C . ALA A 1 102 ? -12.440 4.211 12.844 1.00 92.12 102 ALA A C 1
ATOM 799 O O . ALA A 1 102 ? -11.926 3.991 11.748 1.00 92.12 102 ALA A O 1
ATOM 800 N N . GLU A 1 103 ? -13.025 5.378 13.119 1.00 92.00 103 GLU A N 1
ATOM 801 C CA . GLU A 1 103 ? -13.015 6.493 12.169 1.00 92.00 103 GLU A CA 1
ATOM 802 C C . GLU A 1 103 ? -11.581 6.954 11.855 1.00 92.00 103 GLU A C 1
ATOM 804 O O . GLU A 1 103 ? -11.216 7.119 10.689 1.00 92.00 103 GLU A O 1
ATOM 809 N N . LEU A 1 104 ? -10.730 7.075 12.879 1.00 93.12 104 LEU A N 1
ATOM 810 C CA . LEU A 1 104 ? -9.319 7.421 12.698 1.00 93.12 104 LEU A CA 1
ATOM 811 C C . LEU A 1 104 ? -8.550 6.365 11.880 1.00 93.12 104 LEU A C 1
ATOM 813 O O . LEU A 1 104 ? -7.676 6.728 11.087 1.00 93.12 104 LEU A O 1
ATOM 817 N N . VAL A 1 105 ? -8.871 5.073 12.035 1.00 93.50 105 VAL A N 1
ATOM 818 C CA . VAL A 1 105 ? -8.332 3.995 11.183 1.00 93.50 105 VAL A CA 1
ATOM 819 C C . VAL A 1 105 ? -8.679 4.265 9.721 1.00 93.50 105 VAL A C 1
ATOM 821 O O . VAL A 1 105 ? -7.781 4.240 8.883 1.00 93.50 105 VAL A O 1
ATOM 824 N N . ASN A 1 106 ? -9.938 4.587 9.414 1.00 91.88 106 ASN A N 1
ATOM 825 C CA . ASN A 1 106 ? -10.383 4.856 8.042 1.00 91.88 106 ASN A CA 1
ATOM 826 C C . ASN A 1 106 ? -9.692 6.092 7.445 1.00 91.88 106 ASN A C 1
ATOM 828 O O . ASN A 1 106 ? -9.165 6.037 6.334 1.00 91.88 106 ASN A O 1
ATOM 832 N N . GLN A 1 107 ? -9.607 7.187 8.204 1.00 92.88 107 GLN A N 1
ATOM 833 C CA . GLN A 1 107 ? -8.902 8.398 7.769 1.00 92.88 107 GLN A CA 1
ATOM 834 C C . GLN A 1 107 ? -7.418 8.115 7.478 1.00 92.88 107 GLN A C 1
ATOM 836 O O . GLN A 1 107 ? -6.881 8.551 6.456 1.00 92.88 107 GLN A O 1
ATOM 841 N N . THR A 1 108 ? -6.764 7.332 8.343 1.00 93.69 108 THR A N 1
ATOM 842 C CA . THR A 1 108 ? -5.361 6.932 8.160 1.00 93.69 108 THR A CA 1
ATOM 843 C C . THR A 1 108 ? -5.203 6.004 6.952 1.00 93.69 108 THR A C 1
ATOM 845 O O . THR A 1 108 ? -4.263 6.174 6.176 1.00 93.69 108 THR A O 1
ATOM 848 N N . ALA A 1 109 ? -6.141 5.077 6.734 1.00 92.75 109 ALA A N 1
ATOM 849 C CA . ALA A 1 109 ? -6.150 4.184 5.577 1.00 92.75 109 ALA A CA 1
ATOM 850 C C . ALA A 1 109 ? -6.245 4.958 4.253 1.00 92.75 109 ALA A C 1
ATOM 852 O O . ALA A 1 109 ? -5.510 4.656 3.312 1.00 92.75 109 ALA A O 1
ATOM 853 N N . LEU A 1 110 ? -7.095 5.990 4.182 1.00 93.38 110 LEU A N 1
ATOM 854 C CA . LEU A 1 110 ? -7.188 6.855 3.004 1.00 93.38 110 LEU A CA 1
ATOM 855 C C . LEU A 1 110 ? -5.866 7.582 2.734 1.00 93.38 110 LEU A C 1
ATOM 857 O O . LEU A 1 110 ? -5.364 7.541 1.611 1.00 93.38 110 LEU A O 1
ATOM 861 N N . ALA A 1 111 ? -5.287 8.216 3.757 1.00 93.75 111 ALA A N 1
ATOM 862 C CA . ALA A 1 111 ? -4.021 8.936 3.621 1.00 93.75 111 ALA A CA 1
ATOM 863 C C . ALA A 1 111 ? -2.879 8.006 3.172 1.00 93.75 111 ALA A C 1
ATOM 865 O O . ALA A 1 111 ? -2.077 8.366 2.308 1.00 93.75 111 ALA A O 1
ATOM 866 N N . MET A 1 112 ? -2.836 6.780 3.701 1.00 95.62 112 MET A N 1
ATOM 867 C CA . MET A 1 112 ? -1.882 5.757 3.275 1.00 95.62 112 MET A CA 1
ATOM 868 C C . MET A 1 112 ? -2.083 5.333 1.823 1.00 95.62 112 MET A C 1
ATOM 870 O O . MET A 1 112 ? -1.106 5.245 1.080 1.00 95.62 112 MET A O 1
ATOM 874 N N . ALA A 1 113 ? -3.326 5.110 1.395 1.00 94.50 113 ALA A N 1
ATOM 875 C CA . ALA A 1 113 ? -3.628 4.757 0.013 1.00 94.50 113 ALA A CA 1
ATOM 876 C C . ALA A 1 113 ? -3.186 5.861 -0.962 1.00 94.50 113 ALA A C 1
ATOM 878 O O . ALA A 1 113 ? -2.617 5.571 -2.016 1.00 94.50 113 ALA A O 1
ATOM 879 N N . GLU A 1 114 ? -3.398 7.131 -0.601 1.00 94.50 114 GLU A N 1
ATOM 880 C CA . GLU A 1 114 ? -2.930 8.284 -1.377 1.00 94.50 114 GLU A CA 1
ATOM 881 C C . GLU A 1 114 ? -1.404 8.355 -1.451 1.00 94.50 114 GLU A C 1
ATOM 883 O O . GLU A 1 114 ? -0.849 8.546 -2.537 1.00 94.50 114 GLU A O 1
ATOM 888 N N . ALA A 1 115 ? -0.723 8.183 -0.315 1.00 96.00 115 ALA A N 1
ATOM 889 C CA . ALA A 1 115 ? 0.734 8.181 -0.245 1.00 96.00 115 ALA A CA 1
ATOM 890 C C . ALA A 1 115 ? 1.330 7.040 -1.079 1.00 96.00 115 ALA A C 1
ATOM 892 O O . ALA A 1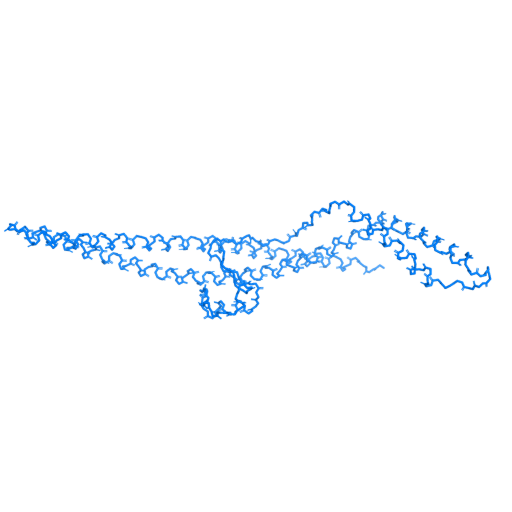 115 ? 2.213 7.272 -1.904 1.00 96.00 115 ALA A O 1
ATOM 893 N N . ARG A 1 116 ? 0.784 5.823 -0.955 1.00 96.38 116 ARG A N 1
ATOM 894 C CA . ARG A 1 116 ? 1.205 4.664 -1.750 1.00 96.38 116 ARG A CA 1
ATOM 895 C C . ARG A 1 116 ? 0.997 4.892 -3.244 1.00 96.38 116 ARG A C 1
ATOM 897 O O . ARG A 1 116 ? 1.869 4.539 -4.040 1.00 96.38 116 ARG A O 1
ATOM 904 N N . PHE A 1 117 ? -0.138 5.472 -3.637 1.00 94.88 117 PHE A N 1
ATOM 905 C CA . PHE A 1 117 ? -0.435 5.755 -5.042 1.00 94.88 117 PHE A CA 1
ATOM 906 C C . PHE A 1 117 ? 0.587 6.733 -5.642 1.00 94.88 117 PHE A C 1
ATOM 908 O O . PHE A 1 117 ? 1.140 6.468 -6.710 1.00 94.88 117 PHE A O 1
ATOM 915 N N . LYS A 1 118 ? 0.904 7.816 -4.919 1.00 94.88 118 LYS A N 1
ATOM 916 C CA . LYS A 1 118 ? 1.941 8.786 -5.313 1.00 94.88 118 LYS A CA 1
ATOM 917 C C . LYS A 1 118 ? 3.332 8.152 -5.379 1.00 94.88 118 LYS A C 1
ATOM 919 O O . LYS A 1 118 ? 4.017 8.310 -6.386 1.00 94.88 118 LYS A O 1
ATOM 924 N N . LEU A 1 119 ? 3.715 7.382 -4.358 1.00 96.38 119 LEU A N 1
ATOM 925 C CA . LEU A 1 119 ? 4.993 6.665 -4.320 1.00 96.38 119 LEU A CA 1
ATOM 926 C C . LEU A 1 119 ? 5.143 5.696 -5.491 1.00 96.38 119 LEU A C 1
ATOM 928 O O . LEU A 1 119 ? 6.206 5.620 -6.094 1.00 96.38 119 LEU A O 1
ATOM 932 N N . THR A 1 120 ? 4.076 4.982 -5.849 1.00 95.69 120 THR A N 1
ATOM 933 C CA . THR A 1 120 ? 4.098 4.038 -6.976 1.00 95.69 120 THR A CA 1
ATOM 934 C C . THR A 1 120 ? 4.338 4.756 -8.302 1.00 95.69 120 THR A C 1
ATOM 936 O O . THR A 1 120 ? 5.156 4.302 -9.101 1.00 95.69 120 THR A O 1
ATOM 939 N N . ALA A 1 121 ? 3.671 5.891 -8.526 1.00 93.31 121 ALA A N 1
ATOM 940 C CA . ALA A 1 121 ? 3.886 6.703 -9.721 1.00 93.31 121 ALA A CA 1
ATOM 941 C C . ALA A 1 121 ? 5.313 7.282 -9.775 1.00 93.31 121 ALA A C 1
ATOM 943 O O . ALA A 1 121 ? 5.965 7.207 -10.816 1.00 93.31 121 ALA A O 1
ATOM 944 N N . SER A 1 122 ? 5.813 7.797 -8.647 1.00 95.06 122 SER A N 1
ATOM 945 C CA . SER A 1 122 ? 7.171 8.343 -8.536 1.00 95.06 122 SER A CA 1
ATOM 946 C C . SER A 1 122 ? 8.239 7.274 -8.794 1.00 95.06 122 SER A C 1
ATOM 948 O O . SER A 1 122 ? 9.096 7.455 -9.657 1.00 95.06 122 SER A O 1
ATOM 950 N N . ALA A 1 123 ? 8.124 6.105 -8.152 1.00 96.31 123 ALA A N 1
ATOM 951 C CA . ALA A 1 123 ? 9.047 4.990 -8.353 1.00 96.31 123 ALA A CA 1
ATOM 952 C C . ALA A 1 123 ? 9.106 4.541 -9.820 1.00 96.31 123 ALA A C 1
ATOM 954 O O . ALA A 1 123 ? 10.188 4.276 -10.336 1.00 96.31 123 ALA A O 1
ATOM 955 N N . ALA A 1 124 ? 7.961 4.469 -10.508 1.00 94.19 124 ALA A N 1
ATOM 956 C CA . ALA A 1 124 ? 7.927 4.110 -11.924 1.00 94.19 124 ALA A CA 1
ATOM 957 C C . ALA A 1 124 ? 8.697 5.121 -12.790 1.00 94.19 124 ALA A C 1
ATOM 959 O O . ALA A 1 124 ? 9.477 4.714 -13.649 1.00 94.19 124 ALA A O 1
ATOM 960 N N . SER A 1 125 ? 8.521 6.421 -12.534 1.00 94.38 125 SER A N 1
ATOM 961 C CA . SER A 1 125 ? 9.228 7.485 -13.255 1.00 94.38 125 SER A CA 1
ATOM 962 C C . SER A 1 125 ? 10.736 7.467 -12.988 1.00 94.38 125 SER A C 1
ATOM 964 O O . SER A 1 125 ? 11.523 7.547 -13.930 1.00 94.38 125 SER A O 1
ATOM 966 N N . ILE A 1 126 ? 11.142 7.330 -11.721 1.00 96.00 126 ILE A N 1
ATOM 967 C CA . ILE A 1 126 ? 12.554 7.282 -11.312 1.00 96.00 126 ILE A CA 1
ATOM 968 C C . ILE A 1 126 ? 13.244 6.075 -11.942 1.00 96.00 126 ILE A C 1
ATOM 970 O O . ILE A 1 126 ? 14.284 6.222 -12.576 1.00 96.00 126 ILE A O 1
ATOM 974 N N . ASN A 1 127 ? 12.638 4.891 -11.830 1.00 96.31 127 ASN A N 1
ATOM 975 C CA . ASN A 1 127 ? 13.216 3.671 -12.384 1.00 96.31 127 ASN A CA 1
ATOM 976 C C . ASN A 1 127 ? 13.293 3.714 -13.912 1.00 96.31 127 ASN A C 1
ATOM 978 O O . ASN A 1 127 ? 14.280 3.255 -14.469 1.00 96.31 127 ASN A O 1
ATOM 982 N N . ALA A 1 128 ? 12.294 4.271 -14.604 1.00 94.12 128 ALA A N 1
ATOM 983 C CA . ALA A 1 128 ? 12.366 4.423 -16.056 1.00 94.12 128 ALA A CA 1
ATOM 984 C C . ALA A 1 128 ? 13.557 5.302 -16.474 1.00 94.12 128 ALA A C 1
ATOM 986 O O . ALA A 1 128 ? 14.299 4.932 -17.380 1.00 94.12 128 ALA A O 1
ATOM 987 N N . SER A 1 129 ? 13.770 6.423 -15.779 1.00 93.88 129 SER A N 1
ATOM 988 C CA . SER A 1 129 ? 14.896 7.323 -16.048 1.00 93.88 129 SER A CA 1
ATOM 989 C C . SER A 1 129 ? 16.252 6.696 -15.698 1.00 93.88 129 SER A C 1
ATOM 991 O O . SER A 1 129 ? 17.182 6.803 -16.492 1.00 93.88 129 SER A O 1
ATOM 993 N N . ASP A 1 130 ? 16.373 6.025 -14.546 1.00 95.00 130 ASP A N 1
ATOM 994 C CA . ASP A 1 130 ? 17.596 5.308 -14.137 1.00 95.00 130 ASP A CA 1
ATOM 995 C C . ASP A 1 130 ? 17.975 4.225 -15.153 1.00 95.00 130 ASP A C 1
ATOM 997 O O . ASP A 1 130 ? 19.119 4.138 -15.600 1.00 95.00 130 ASP A O 1
ATOM 1001 N N . LEU A 1 131 ? 16.998 3.411 -15.561 1.00 93.94 131 LEU A N 1
ATOM 1002 C CA . LEU A 1 131 ? 17.231 2.323 -16.503 1.00 93.94 131 LEU A CA 1
ATOM 1003 C C . LEU A 1 131 ? 17.616 2.832 -17.889 1.00 93.94 131 LEU A C 1
ATOM 1005 O O . LEU A 1 131 ? 18.480 2.223 -18.515 1.00 93.94 131 LEU A O 1
ATOM 1009 N N . GLU A 1 132 ? 17.034 3.941 -18.345 1.00 93.81 132 GLU A N 1
ATOM 1010 C CA . GLU A 1 132 ? 17.433 4.569 -19.606 1.00 93.81 132 GLU A CA 1
ATOM 1011 C C . GLU A 1 132 ? 18.867 5.110 -19.527 1.00 93.81 132 GLU A C 1
ATOM 1013 O O . GLU A 1 132 ? 19.673 4.824 -20.407 1.00 93.81 132 GLU A O 1
ATOM 1018 N N . GLN A 1 133 ? 19.243 5.805 -18.445 1.00 92.31 133 GLN A N 1
ATOM 1019 C CA . GLN A 1 133 ? 20.618 6.293 -18.261 1.00 92.31 133 GLN A CA 1
ATOM 1020 C C . GLN A 1 133 ? 21.635 5.143 -18.223 1.00 92.31 133 GLN A C 1
ATOM 1022 O O . GLN A 1 133 ? 22.685 5.211 -18.866 1.00 92.31 133 GLN A O 1
ATOM 1027 N N . ARG A 1 134 ? 21.311 4.053 -17.518 1.00 92.31 134 ARG A N 1
ATOM 1028 C CA . ARG A 1 134 ? 22.145 2.843 -17.466 1.00 92.31 134 ARG A CA 1
ATOM 1029 C C . ARG A 1 134 ? 22.232 2.154 -18.823 1.00 92.31 134 ARG A C 1
ATOM 1031 O O . ARG A 1 134 ? 23.310 1.699 -19.194 1.00 92.31 134 ARG A O 1
ATOM 1038 N N . LEU A 1 135 ? 21.126 2.083 -19.565 1.00 92.06 135 LEU A N 1
ATOM 1039 C CA . LEU A 1 135 ? 21.102 1.526 -20.916 1.00 92.06 135 LEU A CA 1
ATOM 1040 C C . LEU A 1 135 ? 21.988 2.345 -21.854 1.00 92.06 135 LEU A C 1
ATOM 1042 O O . LEU A 1 135 ? 22.838 1.767 -22.525 1.00 92.06 135 LEU A O 1
ATOM 1046 N N . VAL A 1 136 ? 21.829 3.670 -21.864 1.00 92.94 136 VAL A N 1
ATOM 1047 C CA . VAL A 1 136 ? 22.656 4.577 -22.668 1.00 92.94 136 VAL A CA 1
ATOM 1048 C C . VAL A 1 136 ? 24.124 4.394 -22.310 1.00 92.94 136 VAL A C 1
ATOM 1050 O O . VAL A 1 136 ? 24.916 4.124 -23.204 1.00 92.94 136 VAL A O 1
ATOM 1053 N N . SER A 1 137 ? 24.476 4.427 -21.020 1.00 91.25 137 SER A N 1
ATOM 1054 C CA . SER A 1 137 ? 25.856 4.234 -20.563 1.00 91.25 137 SER A CA 1
ATOM 1055 C C . SER A 1 137 ? 26.458 2.915 -21.060 1.00 91.25 137 SER A C 1
ATOM 1057 O O . SER A 1 137 ? 27.576 2.928 -21.570 1.00 91.25 137 SER A O 1
ATOM 1059 N N . LEU A 1 138 ? 25.713 1.805 -20.980 1.00 91.38 138 LEU A N 1
ATOM 1060 C CA . LEU A 1 138 ? 26.150 0.500 -21.490 1.00 91.38 138 LEU A CA 1
ATOM 1061 C C . LEU A 1 138 ? 26.267 0.473 -23.020 1.00 91.38 138 LEU A C 1
ATOM 1063 O O . LEU A 1 138 ? 27.168 -0.163 -23.557 1.00 91.38 138 LEU A O 1
ATOM 1067 N N . MET A 1 139 ? 25.360 1.140 -23.735 1.00 91.19 139 MET A N 1
ATOM 1068 C CA . MET A 1 139 ? 25.369 1.185 -25.200 1.00 91.19 139 MET A CA 1
ATOM 1069 C C . MET A 1 139 ? 26.429 2.133 -25.766 1.00 91.19 139 MET A C 1
ATOM 1071 O O . MET A 1 139 ? 26.816 1.972 -26.923 1.00 91.19 139 MET A O 1
ATOM 1075 N N . THR A 1 140 ? 26.887 3.107 -24.980 1.00 93.31 140 THR A N 1
ATOM 1076 C CA . THR A 1 140 ? 27.958 4.044 -25.346 1.00 93.31 140 THR A CA 1
ATOM 1077 C C . THR A 1 140 ? 29.330 3.639 -24.821 1.00 93.31 140 THR A C 1
ATOM 1079 O O . THR A 1 140 ? 30.303 4.334 -25.103 1.00 93.31 140 THR A O 1
ATOM 1082 N N . ASP A 1 141 ? 29.413 2.544 -24.065 1.00 95.31 141 ASP A N 1
ATOM 1083 C CA . ASP A 1 141 ? 30.680 1.971 -23.623 1.00 95.31 141 ASP A CA 1
ATOM 1084 C C . ASP A 1 141 ? 31.580 1.681 -24.835 1.00 95.31 141 ASP A C 1
ATOM 1086 O O . ASP A 1 141 ? 31.145 1.095 -25.833 1.00 95.31 141 ASP A O 1
ATOM 1090 N N . GLU A 1 142 ? 32.824 2.158 -24.781 1.00 94.69 142 GLU A N 1
ATOM 1091 C CA . GLU A 1 142 ? 33.718 2.163 -25.940 1.00 94.69 142 GLU A CA 1
ATOM 1092 C C . GLU A 1 142 ? 34.065 0.736 -26.384 1.00 94.69 142 GLU A C 1
ATOM 1094 O O . GLU A 1 142 ? 33.993 0.424 -27.577 1.00 94.69 142 GLU A O 1
ATOM 1099 N N . ASP A 1 143 ? 34.338 -0.154 -25.430 1.00 94.50 143 ASP A N 1
ATOM 1100 C CA . ASP A 1 143 ? 34.670 -1.554 -25.694 1.00 94.50 143 ASP A CA 1
ATOM 1101 C C . ASP A 1 143 ? 33.474 -2.305 -26.296 1.00 94.50 143 ASP A C 1
ATOM 1103 O O . ASP A 1 143 ? 33.616 -3.057 -27.278 1.00 94.50 143 ASP A O 1
ATOM 1107 N N . PHE A 1 144 ? 32.272 -2.065 -25.759 1.00 92.75 144 PHE A N 1
ATOM 1108 C CA . PHE A 1 144 ? 31.034 -2.583 -26.334 1.00 92.75 144 PHE A CA 1
ATOM 1109 C C . PHE A 1 144 ? 30.828 -2.081 -27.766 1.00 92.75 144 PHE A C 1
ATOM 1111 O O . PHE A 1 144 ? 30.578 -2.889 -28.665 1.00 92.75 144 PHE A O 1
ATOM 1118 N N . LEU A 1 145 ? 30.967 -0.774 -28.010 1.00 93.56 145 LEU A N 1
ATOM 1119 C CA . LEU A 1 145 ? 30.779 -0.179 -29.333 1.00 93.56 145 LEU A CA 1
ATOM 1120 C C . LEU A 1 145 ? 31.783 -0.708 -30.356 1.00 93.56 145 LEU A C 1
ATOM 1122 O O . LEU A 1 145 ? 31.383 -1.022 -31.479 1.00 93.56 145 LEU A O 1
ATOM 1126 N N . ILE A 1 146 ? 33.062 -0.835 -29.996 1.00 95.19 146 ILE A N 1
ATOM 1127 C CA . ILE A 1 146 ? 34.097 -1.405 -30.872 1.00 95.19 146 ILE A CA 1
ATOM 1128 C C . ILE A 1 146 ? 33.720 -2.836 -31.264 1.00 95.19 146 ILE A C 1
ATOM 1130 O O . ILE A 1 146 ? 33.740 -3.192 -32.449 1.00 95.19 146 ILE A O 1
ATOM 1134 N N . THR A 1 147 ? 33.324 -3.648 -30.284 1.00 94.31 147 THR A N 1
ATOM 1135 C CA . THR A 1 147 ? 32.947 -5.048 -30.503 1.00 94.31 147 THR A CA 1
ATOM 1136 C C . THR A 1 147 ? 31.683 -5.163 -31.357 1.00 94.31 147 THR A C 1
ATOM 1138 O O . THR A 1 147 ? 31.655 -5.918 -32.334 1.00 94.31 147 THR A O 1
ATOM 1141 N N . ALA A 1 148 ? 30.646 -4.386 -31.037 1.00 92.75 148 ALA A N 1
ATOM 1142 C CA . ALA A 1 148 ? 29.377 -4.378 -31.755 1.00 92.75 148 ALA A CA 1
ATOM 1143 C C . ALA A 1 148 ? 29.546 -3.905 -33.206 1.00 92.75 148 ALA A C 1
ATOM 1145 O O . ALA A 1 148 ? 29.050 -4.563 -34.122 1.00 92.75 148 ALA A O 1
ATOM 1146 N N . ARG A 1 149 ? 30.306 -2.822 -33.433 1.00 94.00 149 ARG A N 1
ATOM 1147 C CA . ARG A 1 149 ? 30.634 -2.321 -34.779 1.00 94.00 149 ARG A CA 1
ATOM 1148 C C . ARG A 1 149 ? 31.414 -3.354 -35.581 1.00 94.00 149 ARG A C 1
ATOM 1150 O O . ARG A 1 149 ? 31.053 -3.620 -36.720 1.00 94.00 149 ARG A O 1
ATOM 1157 N N . SER A 1 150 ? 32.413 -4.002 -34.981 1.00 94.94 150 SER A N 1
ATOM 1158 C CA . SER A 1 150 ? 33.193 -5.050 -35.654 1.00 94.94 150 SER A CA 1
ATOM 1159 C C . SER A 1 150 ? 32.318 -6.235 -36.076 1.00 94.94 150 SER A C 1
ATOM 1161 O O . SER A 1 150 ? 32.395 -6.702 -37.213 1.00 94.94 150 SER A O 1
ATOM 1163 N N . ALA A 1 151 ? 31.437 -6.703 -35.187 1.00 94.56 151 ALA A N 1
ATOM 1164 C CA . ALA A 1 151 ? 30.492 -7.775 -35.491 1.00 94.56 151 ALA A CA 1
ATOM 1165 C C . ALA A 1 151 ? 29.484 -7.380 -36.587 1.00 94.56 151 ALA A C 1
ATOM 1167 O O . ALA A 1 151 ? 29.150 -8.207 -37.443 1.00 94.56 151 ALA A O 1
ATOM 1168 N N . TYR A 1 152 ? 29.027 -6.124 -36.588 1.00 95.00 152 TYR A N 1
ATOM 1169 C CA . TYR A 1 152 ? 28.169 -5.578 -37.637 1.00 95.00 152 TYR A CA 1
ATOM 1170 C C . TYR A 1 152 ? 28.883 -5.517 -38.993 1.00 95.00 152 TYR A C 1
ATOM 1172 O O . TYR A 1 152 ? 28.373 -6.068 -39.968 1.00 95.00 152 TYR A O 1
ATOM 1180 N N . SER A 1 153 ? 30.099 -4.963 -39.048 1.00 94.31 153 SER A N 1
ATOM 1181 C CA . SER A 1 153 ? 30.894 -4.878 -40.280 1.00 94.31 153 SER A CA 1
ATOM 1182 C C . SER A 1 153 ? 31.173 -6.252 -40.896 1.00 94.31 153 SER A C 1
ATOM 1184 O O . SER A 1 153 ? 31.163 -6.398 -42.116 1.00 94.31 153 SER A O 1
ATOM 1186 N N . ILE A 1 154 ? 31.357 -7.301 -40.083 1.00 95.00 154 ILE A N 1
ATOM 1187 C CA . ILE A 1 154 ? 31.469 -8.678 -40.597 1.00 95.00 154 ILE A CA 1
ATOM 1188 C C . ILE A 1 154 ? 30.175 -9.111 -41.306 1.00 95.00 154 ILE A C 1
ATOM 1190 O O . ILE A 1 154 ? 30.236 -9.752 -42.359 1.00 95.00 154 ILE A O 1
ATOM 1194 N N . CYS A 1 155 ? 29.006 -8.780 -40.751 1.00 93.38 155 CYS A N 1
ATOM 1195 C CA . CYS A 1 155 ? 27.722 -9.090 -41.383 1.00 93.38 155 CYS A CA 1
ATOM 1196 C C . CYS A 1 155 ? 27.561 -8.331 -42.704 1.00 93.38 155 CYS A C 1
ATOM 1198 O O . CYS A 1 155 ? 27.183 -8.945 -43.700 1.00 93.38 155 CYS A O 1
ATOM 1200 N N . GLU A 1 156 ? 27.912 -7.046 -42.723 1.00 92.56 156 GLU A N 1
ATOM 1201 C CA . GLU A 1 156 ? 27.878 -6.189 -43.911 1.00 92.56 156 GLU A CA 1
ATOM 1202 C C . GLU A 1 156 ? 28.749 -6.749 -45.043 1.00 92.56 156 GLU A C 1
ATOM 1204 O O . GLU A 1 156 ? 28.259 -6.970 -46.150 1.00 92.56 156 GLU A O 1
ATOM 1209 N N . VAL A 1 157 ? 30.007 -7.106 -44.755 1.00 91.50 157 VAL A N 1
ATOM 1210 C CA . VAL A 1 157 ? 30.922 -7.714 -45.739 1.00 91.50 157 VAL A CA 1
ATOM 1211 C C . VAL A 1 157 ? 30.364 -9.028 -46.294 1.00 91.50 157 VAL A C 1
ATOM 1213 O O . VAL A 1 157 ? 30.449 -9.281 -47.497 1.00 91.50 157 VAL A O 1
ATOM 1216 N N . GLN A 1 158 ? 29.766 -9.867 -45.443 1.00 90.31 158 GLN A N 1
ATOM 1217 C CA . GLN A 1 158 ? 29.162 -11.129 -45.880 1.00 90.31 158 GLN A CA 1
ATOM 1218 C C . GLN A 1 158 ? 27.930 -10.911 -46.769 1.00 90.31 158 GLN A C 1
ATOM 1220 O O . GLN A 1 158 ? 27.758 -11.642 -47.744 1.00 90.31 158 GLN A O 1
ATOM 1225 N N . CYS A 1 159 ? 27.082 -9.931 -46.451 1.00 88.50 159 CYS A N 1
ATOM 1226 C CA . CYS A 1 159 ? 25.910 -9.595 -47.261 1.00 88.50 159 CYS A CA 1
ATOM 1227 C C . CYS A 1 159 ? 26.320 -8.963 -48.597 1.00 88.50 159 CYS A C 1
ATOM 1229 O O . CYS A 1 159 ? 25.824 -9.387 -49.637 1.00 88.50 159 CYS A O 1
ATOM 1231 N N . MET A 1 160 ? 27.297 -8.049 -48.598 1.00 87.19 160 MET A N 1
ATOM 1232 C CA . MET A 1 160 ? 27.889 -7.492 -49.822 1.00 87.19 160 MET A CA 1
ATOM 1233 C C . MET A 1 160 ? 28.415 -8.586 -50.753 1.00 87.19 160 MET A C 1
ATOM 1235 O O . MET A 1 160 ? 28.173 -8.551 -51.958 1.00 87.19 160 MET A O 1
ATOM 1239 N N . ALA A 1 161 ? 29.138 -9.569 -50.206 1.00 86.06 161 ALA A N 1
ATOM 1240 C CA . ALA A 1 161 ? 29.649 -10.692 -50.987 1.00 86.06 161 ALA A CA 1
ATOM 1241 C C . ALA A 1 161 ? 28.520 -11.563 -51.564 1.00 86.06 161 ALA A C 1
ATOM 1243 O O . ALA A 1 161 ? 28.623 -12.007 -52.705 1.00 86.06 161 ALA A O 1
ATOM 1244 N N . ALA A 1 162 ? 27.443 -11.784 -50.803 1.00 84.44 162 ALA A N 1
ATOM 1245 C CA . ALA A 1 162 ? 26.287 -12.553 -51.256 1.00 84.44 162 ALA A CA 1
ATOM 1246 C C . ALA A 1 162 ? 25.521 -11.846 -52.387 1.00 84.44 162 ALA A C 1
ATOM 1248 O O . ALA A 1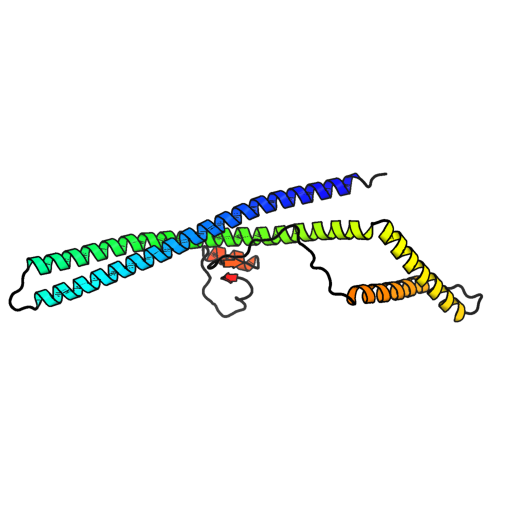 162 ? 25.216 -12.480 -53.393 1.00 84.44 162 ALA A O 1
ATOM 1249 N N . HIS A 1 163 ? 25.279 -10.537 -52.263 1.00 78.88 163 HIS A N 1
ATOM 1250 C CA . HIS A 1 163 ? 24.627 -9.728 -53.303 1.00 78.88 163 HIS A CA 1
ATOM 1251 C C . HIS A 1 163 ? 25.445 -9.709 -54.604 1.00 78.88 163 HIS A C 1
ATOM 1253 O O . HIS A 1 163 ? 24.929 -10.038 -55.671 1.00 78.88 163 HIS A O 1
ATOM 1259 N N . ARG A 1 164 ? 26.764 -9.479 -54.510 1.00 78.19 164 ARG A N 1
ATOM 1260 C CA . ARG A 1 164 ? 27.684 -9.526 -55.667 1.00 78.19 164 ARG A CA 1
ATOM 1261 C C . ARG A 1 164 ? 27.785 -10.895 -56.348 1.00 78.19 164 ARG A C 1
ATOM 1263 O O . ARG A 1 164 ? 28.239 -10.961 -57.483 1.00 78.19 164 ARG A O 1
ATOM 1270 N N . ALA A 1 165 ? 27.438 -11.981 -55.657 1.00 76.50 165 ALA A N 1
ATOM 1271 C CA . ALA A 1 165 ? 27.457 -13.328 -56.227 1.00 76.50 165 ALA A CA 1
ATOM 1272 C C . ALA A 1 165 ? 26.190 -13.657 -57.039 1.00 76.50 165 ALA A C 1
ATOM 1274 O O . ALA A 1 165 ? 26.211 -14.599 -57.830 1.00 76.50 165 ALA A O 1
ATOM 1275 N N . VAL A 1 166 ? 25.097 -12.914 -56.830 1.00 71.19 166 VAL A N 1
ATOM 1276 C CA . VAL A 1 166 ? 23.794 -13.124 -57.486 1.00 71.19 166 VAL A CA 1
ATOM 1277 C C . VAL A 1 166 ? 23.577 -12.129 -58.630 1.00 71.19 166 VAL A C 1
ATOM 1279 O O . VAL A 1 166 ? 23.021 -12.497 -59.665 1.00 71.19 166 VAL A O 1
ATOM 1282 N N . GLU A 1 167 ? 24.040 -10.889 -58.478 1.00 60.91 167 GLU A N 1
ATOM 1283 C CA . GLU A 1 167 ? 23.991 -9.871 -59.529 1.00 60.91 167 GLU A CA 1
ATOM 1284 C C . GLU A 1 167 ? 25.171 -10.017 -60.508 1.00 60.91 167 GLU A C 1
ATOM 1286 O O . GLU A 1 167 ? 26.261 -10.450 -60.134 1.00 60.91 167 GLU A O 1
ATOM 1291 N N . GLN A 1 168 ? 24.984 -9.666 -61.791 1.00 58.31 168 GLN A N 1
ATOM 1292 C CA . GLN A 1 168 ? 26.110 -9.609 -62.735 1.00 58.31 168 GLN A CA 1
ATOM 1293 C C . GLN A 1 168 ? 27.198 -8.668 -62.174 1.00 58.31 168 GLN A C 1
ATOM 1295 O O . GLN A 1 168 ? 26.837 -7.619 -61.644 1.00 58.31 168 GLN A O 1
ATOM 1300 N N . PRO A 1 169 ? 28.507 -8.956 -62.339 1.00 58.47 169 PRO A N 1
ATOM 1301 C CA . PRO A 1 169 ? 29.605 -8.229 -61.674 1.00 58.47 169 PRO A CA 1
ATOM 1302 C C . PRO A 1 169 ? 29.655 -6.704 -61.890 1.00 58.47 169 PRO A C 1
ATOM 1304 O O . PRO A 1 169 ? 30.457 -6.017 -61.262 1.00 58.47 169 PRO A O 1
ATOM 1307 N N . THR A 1 170 ? 28.849 -6.181 -62.813 1.00 58.62 170 THR A N 1
ATOM 1308 C CA . THR A 1 170 ? 28.791 -4.781 -63.240 1.00 58.62 170 THR A CA 1
ATOM 1309 C C . THR A 1 170 ? 27.494 -4.063 -62.857 1.00 58.62 170 THR A C 1
ATOM 1311 O O . THR A 1 170 ? 27.380 -2.870 -63.134 1.00 58.62 170 THR A O 1
ATOM 1314 N N . ALA A 1 171 ? 26.507 -4.749 -62.271 1.00 62.41 171 ALA A N 1
ATOM 1315 C CA . ALA A 1 171 ? 25.290 -4.103 -61.787 1.00 62.41 171 ALA A CA 1
ATOM 1316 C C . ALA A 1 171 ? 25.569 -3.379 -60.451 1.00 62.41 171 ALA A C 1
ATOM 1318 O O . ALA A 1 171 ? 26.310 -3.902 -59.613 1.00 62.41 171 ALA A O 1
ATOM 1319 N N . PRO A 1 172 ? 25.044 -2.159 -60.249 1.00 64.75 172 PRO A N 1
ATOM 1320 C CA . PRO A 1 172 ? 25.194 -1.459 -58.982 1.00 64.75 172 PRO A CA 1
ATOM 1321 C C . PRO A 1 172 ? 24.375 -2.159 -57.891 1.00 64.75 172 PRO A C 1
ATOM 1323 O O . PRO A 1 172 ? 23.153 -2.209 -57.982 1.00 64.75 172 PRO A O 1
ATOM 1326 N N . VAL A 1 173 ? 25.060 -2.641 -56.851 1.00 68.88 173 VAL A N 1
ATOM 1327 C CA . VAL A 1 173 ? 24.435 -3.197 -55.641 1.00 68.88 173 VAL A CA 1
ATOM 1328 C C . VAL A 1 173 ? 23.750 -2.073 -54.860 1.00 68.88 173 VAL A C 1
ATOM 1330 O O . VAL A 1 173 ? 24.392 -1.058 -54.565 1.00 68.88 173 VAL A O 1
ATOM 1333 N N . ASP A 1 174 ? 22.483 -2.252 -54.474 1.00 77.19 174 ASP A N 1
ATOM 1334 C CA . ASP A 1 174 ? 21.810 -1.318 -53.566 1.00 77.19 174 ASP A CA 1
ATOM 1335 C C . ASP A 1 174 ? 22.328 -1.502 -52.131 1.00 77.19 174 ASP A C 1
ATOM 1337 O O . ASP A 1 174 ? 22.091 -2.507 -51.458 1.00 77.19 174 ASP A O 1
ATOM 1341 N N . ILE A 1 175 ? 23.049 -0.494 -51.643 1.00 76.56 175 ILE A N 1
ATOM 1342 C CA . ILE A 1 175 ? 23.627 -0.472 -50.295 1.00 76.56 175 ILE A CA 1
ATOM 1343 C C . ILE A 1 175 ? 22.529 -0.545 -49.221 1.00 76.56 175 ILE A C 1
ATOM 1345 O O . ILE A 1 175 ? 22.775 -1.068 -48.137 1.00 76.56 175 ILE A O 1
ATOM 1349 N N . ARG A 1 176 ? 21.307 -0.072 -49.507 1.00 78.88 176 ARG A N 1
ATOM 1350 C CA . ARG A 1 176 ? 20.187 -0.130 -48.554 1.00 78.88 176 ARG A CA 1
ATOM 1351 C C . ARG A 1 176 ? 19.726 -1.560 -48.294 1.00 78.88 176 ARG A C 1
ATOM 1353 O O . ARG A 1 176 ? 19.410 -1.890 -47.153 1.00 78.88 176 ARG A O 1
ATOM 1360 N N . ASP A 1 177 ? 19.727 -2.402 -49.324 1.00 80.12 177 ASP A N 1
ATOM 1361 C CA . ASP A 1 177 ? 19.343 -3.810 -49.201 1.00 80.12 177 ASP A CA 1
ATOM 1362 C C . ASP A 1 177 ? 20.414 -4.604 -48.447 1.00 80.12 177 ASP A C 1
ATOM 1364 O O . ASP A 1 177 ? 20.106 -5.419 -47.573 1.00 80.12 177 ASP A O 1
ATOM 1368 N N . VAL A 1 178 ? 21.685 -4.294 -48.709 1.00 83.06 178 VAL A N 1
ATOM 1369 C CA . VAL A 1 178 ? 22.824 -4.850 -47.970 1.00 83.06 178 VAL A CA 1
ATOM 1370 C C . VAL A 1 178 ? 22.751 -4.480 -46.490 1.00 83.06 178 VAL A C 1
ATOM 1372 O O . VAL A 1 178 ? 22.907 -5.362 -45.645 1.00 83.06 178 VAL A O 1
ATOM 1375 N N . ASP A 1 179 ? 22.516 -3.206 -46.171 1.00 88.25 179 ASP A N 1
ATOM 1376 C CA . ASP A 1 179 ? 22.431 -2.704 -44.795 1.00 88.25 179 ASP A CA 1
ATOM 1377 C C . ASP A 1 179 ? 21.253 -3.346 -44.045 1.00 88.25 179 ASP A C 1
ATOM 1379 O O . ASP A 1 179 ? 21.413 -3.868 -42.939 1.00 88.25 179 ASP A O 1
ATOM 1383 N N . ALA A 1 180 ? 20.083 -3.441 -44.687 1.00 89.50 180 ALA A N 1
ATOM 1384 C CA . ALA A 1 180 ? 18.913 -4.101 -44.115 1.00 89.50 180 ALA A CA 1
ATOM 1385 C C . ALA A 1 180 ? 19.157 -5.596 -43.824 1.00 89.50 180 ALA A C 1
ATOM 1387 O O . ALA A 1 180 ? 18.780 -6.098 -42.755 1.00 89.50 180 ALA A O 1
ATOM 1388 N N . ASP A 1 181 ? 19.804 -6.320 -44.742 1.00 90.62 181 ASP A N 1
ATOM 1389 C CA . ASP A 1 181 ? 20.135 -7.736 -44.558 1.00 90.62 181 ASP A CA 1
ATOM 1390 C C . ASP A 1 181 ? 21.240 -7.944 -43.515 1.00 90.62 181 ASP A C 1
ATOM 1392 O O . ASP A 1 181 ? 21.158 -8.872 -42.699 1.00 90.62 181 ASP A O 1
ATOM 1396 N N . ALA A 1 182 ? 22.250 -7.071 -43.491 1.00 91.81 182 ALA A N 1
ATOM 1397 C CA . ALA A 1 182 ? 23.308 -7.069 -42.486 1.00 91.81 182 ALA A CA 1
ATOM 1398 C C . ALA A 1 182 ? 22.736 -6.819 -41.085 1.00 91.81 182 ALA A C 1
ATOM 1400 O O . ALA A 1 182 ? 23.017 -7.595 -40.164 1.00 91.81 182 ALA A O 1
ATOM 1401 N N . TRP A 1 183 ? 21.855 -5.826 -40.932 1.00 94.44 183 TRP A N 1
ATOM 1402 C CA . TRP A 1 183 ? 21.151 -5.544 -39.682 1.00 94.44 183 TRP A CA 1
ATOM 1403 C C . TRP A 1 183 ? 20.265 -6.703 -39.239 1.00 94.44 183 TRP A C 1
ATOM 1405 O O . TRP A 1 183 ? 20.299 -7.105 -38.070 1.00 94.44 183 TRP A O 1
ATOM 1415 N N . ARG A 1 184 ? 19.511 -7.315 -40.160 1.00 94.38 184 ARG A N 1
ATOM 1416 C CA . ARG A 1 184 ? 18.709 -8.509 -39.851 1.00 94.38 184 ARG A CA 1
ATOM 1417 C C . ARG A 1 184 ? 19.597 -9.652 -39.357 1.00 94.38 184 ARG A C 1
ATOM 1419 O O . ARG A 1 184 ? 19.288 -10.281 -38.346 1.00 94.38 184 ARG A O 1
ATOM 1426 N N . LYS A 1 185 ? 20.712 -9.922 -40.038 1.00 93.81 185 LYS A N 1
ATOM 1427 C CA . LYS A 1 185 ? 21.642 -11.000 -39.674 1.00 93.81 185 LYS A CA 1
ATOM 1428 C C . LYS A 1 185 ? 22.302 -10.755 -38.317 1.00 93.81 185 LYS A C 1
ATOM 1430 O O . LYS A 1 185 ? 22.325 -11.663 -37.481 1.00 93.81 185 LYS A O 1
ATOM 1435 N N . PHE A 1 186 ? 22.775 -9.533 -38.082 1.00 95.44 186 PHE A N 1
ATOM 1436 C CA . PHE A 1 186 ? 23.370 -9.108 -36.819 1.00 95.44 186 PHE A CA 1
ATOM 1437 C C . PHE A 1 186 ? 22.365 -9.206 -35.663 1.00 95.44 186 PHE A C 1
ATOM 1439 O O . PHE A 1 186 ? 22.619 -9.911 -34.684 1.00 95.44 186 PHE A O 1
ATOM 1446 N N . SER A 1 187 ? 21.187 -8.589 -35.800 1.00 94.44 187 SER A N 1
ATOM 1447 C CA . SER A 1 187 ? 20.153 -8.566 -34.756 1.00 94.44 187 SER A CA 1
ATOM 1448 C C . SER A 1 187 ? 19.632 -9.962 -34.408 1.00 94.44 187 SER A C 1
ATOM 1450 O O . SER A 1 187 ? 19.485 -10.280 -33.230 1.00 94.44 187 SER A O 1
ATOM 1452 N N . VAL A 1 188 ? 19.427 -10.850 -35.389 1.00 94.00 188 VAL A N 1
ATOM 1453 C CA . VAL A 1 188 ? 19.027 -12.247 -35.131 1.00 94.00 188 VAL A CA 1
ATOM 1454 C C . VAL A 1 188 ? 20.105 -13.000 -34.350 1.00 94.00 188 VAL A C 1
ATOM 1456 O O . VAL A 1 188 ? 19.782 -13.769 -33.438 1.00 94.00 188 VAL A O 1
ATOM 1459 N N . ARG A 1 189 ? 21.387 -12.793 -34.683 1.00 92.56 189 ARG A N 1
ATOM 1460 C CA . ARG A 1 189 ? 22.498 -13.440 -33.975 1.00 92.56 189 ARG A CA 1
ATOM 1461 C C . ARG A 1 189 ? 22.617 -12.919 -32.545 1.00 92.56 189 ARG A C 1
ATOM 1463 O O . ARG A 1 189 ? 22.692 -13.737 -31.629 1.00 92.56 189 ARG A O 1
ATOM 1470 N N . LEU A 1 190 ? 22.550 -11.602 -32.358 1.00 91.50 190 LEU A N 1
ATOM 1471 C CA . LEU A 1 190 ? 22.577 -10.949 -31.049 1.00 91.50 190 LEU A CA 1
ATOM 1472 C C . LEU A 1 190 ? 21.401 -11.403 -30.173 1.00 91.50 190 LEU A C 1
ATOM 1474 O O . LEU A 1 190 ? 21.600 -11.860 -29.052 1.00 91.50 190 LEU A O 1
ATOM 1478 N N . MET A 1 191 ? 20.179 -11.392 -30.710 1.00 90.31 191 MET A N 1
ATOM 1479 C CA . MET A 1 191 ? 18.980 -11.837 -29.993 1.00 90.31 191 MET A CA 1
ATOM 1480 C C . MET A 1 191 ? 19.037 -13.307 -29.583 1.00 90.31 191 MET A C 1
ATOM 1482 O O . MET A 1 191 ? 18.452 -13.674 -28.565 1.00 90.31 191 MET A O 1
ATOM 1486 N N . ARG A 1 192 ? 19.710 -14.164 -30.363 1.00 90.56 192 ARG A N 1
ATOM 1487 C CA . ARG A 1 192 ? 19.916 -15.567 -29.988 1.00 90.56 192 ARG A CA 1
ATOM 1488 C C . ARG A 1 192 ? 20.845 -15.678 -28.782 1.00 90.56 192 ARG A C 1
ATOM 1490 O O . ARG A 1 192 ? 20.507 -16.415 -27.866 1.00 90.56 192 ARG A O 1
ATOM 1497 N N . LEU A 1 193 ? 21.948 -14.931 -28.767 1.00 88.56 193 LEU A N 1
ATOM 1498 C CA . LEU A 1 193 ? 22.888 -14.904 -27.640 1.00 88.56 193 LEU A CA 1
ATOM 1499 C C . LEU A 1 193 ? 22.203 -14.390 -26.365 1.00 88.56 193 LEU A C 1
ATOM 1501 O O . LEU A 1 193 ? 22.228 -15.056 -25.339 1.00 88.56 193 LEU A O 1
ATOM 1505 N N . LEU A 1 194 ? 21.458 -13.284 -26.460 1.00 86.81 194 LEU A N 1
ATOM 1506 C CA . LEU A 1 194 ? 20.723 -12.694 -25.328 1.00 86.81 194 LEU A CA 1
ATOM 1507 C C . LEU A 1 194 ? 19.568 -13.564 -24.787 1.00 86.81 194 LEU A C 1
ATOM 1509 O O . LEU A 1 194 ? 18.965 -13.234 -23.763 1.00 86.81 194 LEU A O 1
ATOM 1513 N N . LYS A 1 195 ? 19.187 -14.632 -25.500 1.00 84.94 195 LYS A N 1
ATOM 1514 C CA . LYS A 1 195 ? 18.122 -15.572 -25.108 1.00 84.94 195 LYS A CA 1
ATOM 1515 C C . LYS A 1 195 ? 18.648 -16.915 -24.595 1.00 84.94 195 LYS A C 1
ATOM 1517 O O . LYS A 1 195 ? 17.832 -17.715 -24.150 1.00 84.94 195 LYS A O 1
ATOM 1522 N N . GLN A 1 196 ? 19.947 -17.191 -24.714 1.00 79.38 196 GLN A N 1
ATOM 1523 C CA . GLN A 1 196 ? 20.521 -18.491 -24.352 1.00 79.38 196 GLN A CA 1
ATOM 1524 C C . GLN A 1 196 ? 20.695 -18.666 -22.842 1.00 79.38 196 GLN A C 1
ATOM 1526 O O . GLN A 1 196 ? 20.507 -19.776 -22.353 1.00 79.38 196 GLN A O 1
ATOM 1531 N N . ASP A 1 197 ? 20.953 -17.578 -22.118 1.00 75.19 197 ASP A N 1
ATOM 1532 C CA . ASP A 1 197 ? 21.203 -17.615 -20.680 1.00 75.19 197 ASP A CA 1
ATOM 1533 C C . ASP A 1 197 ? 20.067 -16.987 -19.865 1.00 75.19 197 ASP A C 1
ATOM 1535 O O . ASP A 1 197 ? 19.278 -16.165 -20.351 1.00 75.19 197 ASP A O 1
ATOM 1539 N N . ALA A 1 198 ? 19.984 -17.378 -18.591 1.00 76.56 198 ALA A N 1
ATOM 1540 C CA . ALA A 1 198 ? 19.090 -16.744 -17.636 1.00 76.56 198 ALA A CA 1
ATOM 1541 C C . ALA A 1 198 ? 19.456 -15.260 -17.508 1.00 76.56 198 ALA A C 1
ATOM 1543 O O . ALA A 1 198 ? 20.596 -14.904 -17.208 1.00 76.56 198 ALA A O 1
ATOM 1544 N N . ARG A 1 199 ? 18.478 -14.385 -17.742 1.00 78.44 199 ARG A N 1
ATOM 1545 C CA . ARG A 1 199 ? 18.696 -12.942 -17.651 1.00 78.44 199 ARG A CA 1
ATOM 1546 C C . ARG A 1 199 ? 18.931 -12.552 -16.192 1.00 78.44 199 ARG A C 1
ATOM 1548 O O . ARG A 1 199 ? 18.139 -12.969 -15.341 1.00 78.44 199 ARG A O 1
ATOM 1555 N N . PRO A 1 200 ? 19.960 -11.743 -15.891 1.00 80.50 200 PRO A N 1
ATOM 1556 C CA . PRO A 1 200 ? 20.130 -11.212 -14.549 1.00 80.50 200 PRO A CA 1
ATOM 1557 C C . PRO A 1 200 ? 18.921 -10.346 -14.180 1.00 80.50 200 PRO A C 1
ATOM 1559 O O . PRO A 1 200 ? 18.333 -9.673 -15.032 1.00 80.50 200 PRO A O 1
ATOM 1562 N N . ALA A 1 201 ? 18.541 -10.372 -12.904 1.00 82.62 201 ALA A N 1
ATOM 1563 C CA . ALA A 1 201 ? 17.501 -9.490 -12.399 1.00 82.62 201 ALA A CA 1
ATOM 1564 C C . ALA A 1 201 ? 17.962 -8.030 -12.517 1.00 82.62 201 ALA A C 1
ATOM 1566 O O . ALA A 1 201 ? 19.080 -7.686 -12.132 1.00 82.62 201 ALA A O 1
ATOM 1567 N N . VAL A 1 202 ? 17.090 -7.169 -13.037 1.00 86.81 202 VAL A N 1
ATOM 1568 C CA . VAL A 1 202 ? 17.353 -5.733 -13.116 1.00 86.81 202 VAL A CA 1
ATOM 1569 C C . VAL A 1 202 ? 16.918 -5.102 -11.797 1.00 86.81 202 VAL A C 1
ATOM 1571 O O . VAL A 1 202 ? 15.733 -5.101 -11.468 1.00 86.81 202 VAL A O 1
ATOM 1574 N N . ALA A 1 203 ? 17.885 -4.610 -11.022 1.00 89.19 203 ALA A N 1
ATOM 1575 C CA . ALA A 1 203 ? 17.608 -3.894 -9.783 1.00 89.19 203 ALA A CA 1
ATOM 1576 C C . ALA A 1 203 ? 17.014 -2.509 -10.079 1.00 89.19 203 ALA A C 1
ATOM 1578 O O . ALA A 1 203 ? 17.551 -1.774 -10.913 1.00 89.19 203 ALA A O 1
ATOM 1579 N N . ASN A 1 204 ? 15.936 -2.182 -9.367 1.00 92.69 204 ASN A N 1
ATOM 1580 C CA . ASN A 1 204 ? 15.301 -0.868 -9.373 1.00 92.69 204 ASN A CA 1
ATOM 1581 C C . ASN A 1 204 ? 15.976 0.051 -8.353 1.00 92.69 204 ASN A C 1
ATOM 1583 O O . ASN A 1 204 ? 16.302 -0.392 -7.250 1.00 92.69 204 ASN A O 1
ATOM 1587 N N . LEU A 1 205 ? 16.114 1.327 -8.704 1.00 93.88 205 LEU A N 1
ATOM 1588 C CA . LEU A 1 205 ? 16.619 2.367 -7.813 1.00 93.88 205 LEU A CA 1
ATOM 1589 C C . LEU A 1 205 ? 15.592 2.708 -6.719 1.00 93.88 205 LEU A C 1
ATOM 1591 O O . LEU A 1 205 ? 15.916 2.698 -5.536 1.00 93.88 205 LEU A O 1
ATOM 1595 N N . ALA A 1 206 ? 14.333 2.925 -7.108 1.00 96.00 206 ALA A N 1
ATOM 1596 C CA . ALA A 1 206 ? 13.235 3.278 -6.214 1.00 96.00 206 ALA A CA 1
ATOM 1597 C C . ALA A 1 206 ? 12.287 2.089 -6.002 1.00 96.00 206 ALA A C 1
ATOM 1599 O O . ALA A 1 206 ? 11.728 1.536 -6.956 1.00 96.00 206 ALA A O 1
ATOM 1600 N N . THR A 1 207 ? 12.061 1.704 -4.743 1.00 95.62 207 THR A N 1
ATOM 1601 C CA . THR A 1 207 ? 11.179 0.580 -4.388 1.00 95.62 207 THR A CA 1
ATOM 1602 C C . THR A 1 207 ? 10.141 0.993 -3.352 1.00 95.62 207 THR A C 1
ATOM 1604 O O . THR A 1 207 ? 10.470 1.465 -2.263 1.00 95.62 207 THR A O 1
ATOM 1607 N N . VAL A 1 208 ? 8.865 0.774 -3.681 1.00 95.25 208 VAL A N 1
ATOM 1608 C CA . VAL A 1 208 ? 7.746 1.025 -2.765 1.00 95.25 208 VAL A CA 1
ATOM 1609 C C . VAL A 1 208 ? 7.703 -0.067 -1.689 1.00 95.25 208 VAL A C 1
ATOM 1611 O O . VAL A 1 208 ? 7.743 -1.250 -2.041 1.00 95.25 208 VAL A O 1
ATOM 1614 N N . PRO A 1 209 ? 7.578 0.280 -0.393 1.00 95.75 209 PRO A N 1
ATOM 1615 C CA . PRO A 1 209 ? 7.460 -0.696 0.686 1.00 95.75 209 PRO A CA 1
ATOM 1616 C C . PRO A 1 209 ? 6.287 -1.659 0.482 1.00 95.75 209 PRO A C 1
ATOM 1618 O O . PRO A 1 209 ? 5.278 -1.332 -0.157 1.00 95.75 209 PRO A O 1
ATOM 1621 N N . THR A 1 210 ? 6.397 -2.862 1.037 1.00 94.94 210 THR A N 1
ATOM 1622 C CA . THR A 1 210 ? 5.300 -3.831 1.012 1.00 94.94 210 THR A CA 1
ATOM 1623 C C . THR A 1 210 ? 4.105 -3.311 1.813 1.00 94.94 210 THR A C 1
ATOM 1625 O O . THR A 1 210 ? 4.301 -2.673 2.848 1.00 94.94 210 THR A O 1
ATOM 1628 N N . PRO A 1 211 ? 2.873 -3.560 1.349 1.00 94.44 211 PRO A N 1
ATOM 1629 C CA . PRO A 1 211 ? 1.680 -3.175 2.089 1.00 94.44 211 PRO A CA 1
ATOM 1630 C C . PRO A 1 211 ? 1.555 -3.969 3.395 1.00 94.44 211 PRO A C 1
ATOM 1632 O O . PRO A 1 211 ? 2.010 -5.114 3.472 1.00 94.44 211 PRO A O 1
ATOM 1635 N N . VAL A 1 212 ? 0.930 -3.366 4.405 1.00 95.12 212 VAL A N 1
ATOM 1636 C CA . VAL A 1 212 ? 0.672 -4.007 5.708 1.00 95.12 212 VAL A CA 1
ATOM 1637 C C . VAL A 1 212 ? -0.737 -4.617 5.773 1.00 95.12 212 VAL A C 1
ATOM 1639 O O . VAL A 1 212 ? -1.608 -4.205 5.007 1.00 95.12 212 VAL A O 1
ATOM 1642 N N . PRO A 1 213 ? -1.004 -5.586 6.671 1.00 92.00 213 PRO A N 1
ATOM 1643 C CA . PRO A 1 213 ? -2.344 -6.151 6.830 1.00 92.00 213 PRO A CA 1
ATOM 1644 C C . PRO A 1 213 ? -3.393 -5.081 7.157 1.00 92.00 213 PRO A C 1
ATOM 1646 O O . PRO A 1 213 ? -3.166 -4.213 7.999 1.00 92.00 213 PRO A O 1
ATOM 1649 N N . GLY A 1 214 ? -4.551 -5.163 6.512 1.00 87.94 214 GLY A N 1
ATOM 1650 C CA . GLY A 1 214 ? -5.652 -4.209 6.596 1.00 87.94 214 GLY A CA 1
ATOM 1651 C C . GLY A 1 214 ? -5.527 -3.007 5.656 1.00 87.94 214 GLY A C 1
ATOM 1652 O O . GLY A 1 214 ? -6.502 -2.265 5.521 1.00 87.94 214 GLY A O 1
ATOM 1653 N N . GLU A 1 215 ? -4.380 -2.809 4.998 1.00 92.19 215 GLU A N 1
ATOM 1654 C CA . GLU A 1 215 ? -4.142 -1.671 4.108 1.00 92.19 215 GLU A CA 1
ATOM 1655 C C . GLU A 1 215 ? -4.981 -1.758 2.826 1.00 92.19 215 GLU A C 1
ATOM 1657 O O . GLU A 1 215 ? -5.034 -2.797 2.166 1.00 92.19 215 GLU A O 1
ATOM 1662 N N . ILE A 1 216 ? -5.591 -0.635 2.433 1.00 90.94 216 ILE A N 1
ATOM 1663 C CA . ILE A 1 216 ? -6.333 -0.504 1.177 1.00 90.94 216 ILE A CA 1
ATOM 1664 C C . ILE A 1 216 ? -5.427 0.119 0.114 1.00 90.94 216 ILE A C 1
ATOM 1666 O O . ILE A 1 216 ? -4.951 1.243 0.249 1.00 90.94 216 ILE A O 1
ATOM 1670 N N . ILE A 1 217 ? -5.235 -0.592 -0.991 1.00 90.75 217 ILE A N 1
ATOM 1671 C CA . ILE A 1 217 ? -4.401 -0.173 -2.114 1.00 90.75 217 ILE A CA 1
ATOM 1672 C C . ILE A 1 217 ? -5.292 0.284 -3.260 1.00 90.75 217 ILE A C 1
ATOM 1674 O O . ILE A 1 217 ? -6.030 -0.519 -3.833 1.00 90.75 217 ILE A O 1
ATOM 1678 N N . ALA A 1 218 ? -5.161 1.550 -3.652 1.00 90.25 218 ALA A N 1
ATOM 1679 C CA . ALA A 1 218 ? -5.679 2.040 -4.922 1.00 90.25 218 ALA A CA 1
ATOM 1680 C C . ALA A 1 218 ? -4.668 1.778 -6.040 1.00 90.25 218 ALA A C 1
ATOM 1682 O O . ALA A 1 218 ? -3.529 2.231 -5.982 1.00 90.25 218 ALA A O 1
ATOM 1683 N N . THR A 1 219 ? -5.087 1.056 -7.074 1.00 86.56 219 THR A N 1
ATOM 1684 C CA . THR A 1 219 ? -4.264 0.773 -8.267 1.00 86.56 219 THR A CA 1
ATOM 1685 C C . THR A 1 219 ? -4.556 1.738 -9.414 1.00 86.56 219 THR A C 1
ATOM 1687 O O . THR A 1 219 ? -3.817 1.790 -10.392 1.00 86.56 219 THR A O 1
ATOM 1690 N N . THR A 1 220 ? -5.644 2.508 -9.314 1.00 88.44 220 THR A N 1
ATOM 1691 C CA . THR A 1 220 ? -6.101 3.436 -10.354 1.00 88.44 220 THR A CA 1
ATOM 1692 C C . THR A 1 220 ? -6.592 4.752 -9.744 1.00 88.44 220 THR A C 1
ATOM 1694 O O . THR A 1 220 ? -7.086 4.745 -8.610 1.00 88.44 220 THR A O 1
ATOM 1697 N N . PRO A 1 221 ? -6.561 5.872 -10.497 1.00 88.88 221 PRO A N 1
ATOM 1698 C CA . PRO A 1 221 ? -7.136 7.140 -10.045 1.00 88.88 221 PRO A CA 1
ATOM 1699 C C . PRO A 1 221 ? -8.620 7.026 -9.670 1.00 88.88 221 PRO A C 1
ATOM 1701 O O . PRO A 1 221 ? -9.060 7.618 -8.687 1.00 88.88 221 PRO A O 1
ATOM 1704 N N . LEU A 1 222 ? -9.386 6.219 -10.416 1.00 88.50 222 LEU A N 1
ATOM 1705 C CA . LEU A 1 222 ? -10.799 5.967 -10.127 1.00 88.50 222 LEU A CA 1
ATOM 1706 C C . LEU A 1 222 ? -10.984 5.218 -8.799 1.00 88.50 222 LEU A C 1
ATOM 1708 O O . LEU A 1 222 ? -11.887 5.549 -8.032 1.00 88.50 222 LEU A O 1
ATOM 1712 N N . GLY A 1 223 ? -10.118 4.241 -8.510 1.00 87.44 223 GLY A N 1
ATOM 1713 C CA . GLY A 1 223 ? -10.087 3.560 -7.215 1.00 87.44 223 GLY A CA 1
ATOM 1714 C C . GLY A 1 223 ? -9.855 4.545 -6.070 1.00 87.44 223 GLY A C 1
ATOM 1715 O O . GLY A 1 223 ? -10.604 4.540 -5.095 1.00 87.44 223 GLY A O 1
ATOM 1716 N N . LEU A 1 224 ? -8.895 5.459 -6.229 1.00 89.00 224 LEU A N 1
ATOM 1717 C CA . LEU A 1 224 ? -8.597 6.475 -5.219 1.00 89.00 224 LEU A CA 1
ATOM 1718 C C . LEU A 1 224 ? -9.764 7.451 -5.000 1.00 89.00 224 LEU A C 1
ATOM 1720 O O . LEU A 1 224 ? -10.116 7.749 -3.862 1.00 89.00 224 LEU A O 1
ATOM 1724 N N . MET A 1 225 ? -10.409 7.912 -6.077 1.00 88.75 225 MET A N 1
ATOM 1725 C CA . MET A 1 225 ? -11.604 8.762 -5.982 1.00 88.75 225 MET A CA 1
ATOM 1726 C C . MET A 1 225 ? -12.743 8.077 -5.221 1.00 88.75 225 MET A C 1
ATOM 1728 O O . MET A 1 225 ? -13.415 8.713 -4.412 1.00 88.75 225 MET A O 1
ATOM 1732 N N . ARG A 1 226 ? -12.947 6.775 -5.442 1.00 86.81 226 ARG A N 1
ATOM 1733 C CA . ARG A 1 226 ? -13.958 5.997 -4.712 1.00 86.81 226 ARG A CA 1
ATOM 1734 C C . ARG A 1 226 ? -13.620 5.860 -3.235 1.00 86.81 226 ARG A C 1
ATOM 1736 O O . ARG A 1 226 ? -14.504 6.039 -2.409 1.00 86.81 226 ARG A O 1
ATOM 1743 N N . LEU A 1 227 ? -12.356 5.593 -2.913 1.00 89.06 227 LEU A N 1
ATOM 1744 C CA . LEU A 1 227 ? -11.906 5.497 -1.526 1.00 89.06 227 LEU A CA 1
ATOM 1745 C C . LEU A 1 227 ? -12.078 6.826 -0.772 1.00 89.06 227 LEU A C 1
ATOM 1747 O O . LEU A 1 227 ? -12.439 6.831 0.402 1.00 89.06 227 LEU A O 1
ATOM 1751 N N . ARG A 1 228 ? -11.880 7.964 -1.452 1.00 90.62 228 ARG A N 1
ATOM 1752 C CA . ARG A 1 228 ? -12.200 9.289 -0.895 1.00 90.62 228 ARG A CA 1
ATOM 1753 C C . ARG A 1 228 ? -13.687 9.443 -0.603 1.00 90.62 228 ARG A C 1
ATOM 1755 O O . ARG A 1 228 ? -14.043 9.943 0.457 1.00 90.62 228 ARG A O 1
ATOM 1762 N N . ALA A 1 229 ? -14.549 8.997 -1.518 1.00 88.81 229 ALA A N 1
ATOM 1763 C CA . ALA A 1 229 ? -15.999 9.095 -1.352 1.00 88.81 229 ALA A CA 1
ATOM 1764 C C . ALA A 1 229 ? -16.522 8.285 -0.151 1.00 88.81 229 ALA A C 1
ATOM 1766 O O . ALA A 1 229 ? -17.539 8.648 0.431 1.00 88.81 229 ALA A O 1
ATOM 1767 N N . THR A 1 230 ? -15.824 7.218 0.242 1.00 86.44 230 THR A N 1
ATOM 1768 C CA . THR A 1 230 ? -16.153 6.383 1.408 1.00 86.44 230 THR A CA 1
ATOM 1769 C C . THR A 1 230 ? -15.367 6.748 2.670 1.00 86.44 230 THR A C 1
ATOM 1771 O O . THR A 1 230 ? -15.414 6.008 3.653 1.00 86.44 230 THR A O 1
ATOM 1774 N N . GLY A 1 231 ? -14.606 7.849 2.655 1.00 84.88 231 GLY A N 1
ATOM 1775 C CA . GLY A 1 231 ? -13.813 8.291 3.804 1.00 84.88 231 GLY A CA 1
ATOM 1776 C C . GLY A 1 231 ? -12.732 7.295 4.238 1.00 84.88 231 GLY A C 1
ATOM 1777 O O . GLY A 1 231 ? -12.408 7.233 5.418 1.00 84.88 231 GLY A O 1
ATOM 1778 N N . GLY A 1 232 ? -12.205 6.484 3.313 1.00 81.88 232 GLY A N 1
ATOM 1779 C CA . GLY A 1 232 ? -11.180 5.479 3.615 1.00 81.88 232 GLY A CA 1
ATOM 1780 C C . GLY A 1 232 ? -11.701 4.099 4.008 1.00 81.88 232 GLY A C 1
ATOM 1781 O O . GLY A 1 232 ? -10.904 3.221 4.318 1.00 81.88 232 GLY A O 1
ATOM 1782 N N . SER A 1 233 ? -13.016 3.876 3.950 1.00 84.06 233 SER A N 1
ATOM 1783 C CA . SER A 1 233 ? -13.605 2.537 4.089 1.00 84.06 233 SER A CA 1
ATOM 1784 C C . SER A 1 233 ? -13.684 1.810 2.745 1.00 84.06 233 SER A C 1
ATOM 1786 O O . SER A 1 233 ? -13.876 2.438 1.702 1.00 84.06 233 SER A O 1
ATOM 1788 N N . MET A 1 234 ? -13.611 0.477 2.745 1.00 80.06 234 MET A N 1
ATOM 1789 C CA . MET A 1 234 ? -13.876 -0.299 1.528 1.00 80.06 234 MET A CA 1
ATOM 1790 C C . MET A 1 234 ? -15.338 -0.109 1.070 1.00 80.06 234 MET A C 1
ATOM 1792 O O . MET A 1 234 ? -16.251 -0.334 1.866 1.00 80.06 234 MET A O 1
ATOM 1796 N N . PRO A 1 235 ? -15.600 0.284 -0.193 1.00 69.25 235 PRO A N 1
ATOM 1797 C CA . PRO A 1 235 ? -16.965 0.429 -0.699 1.00 69.25 235 PRO A CA 1
ATOM 1798 C C . PRO A 1 235 ? -17.701 -0.918 -0.763 1.00 69.25 235 PRO A C 1
ATOM 1800 O O . PRO A 1 235 ? -17.118 -1.918 -1.192 1.00 69.25 235 PRO A O 1
ATOM 1803 N N . AL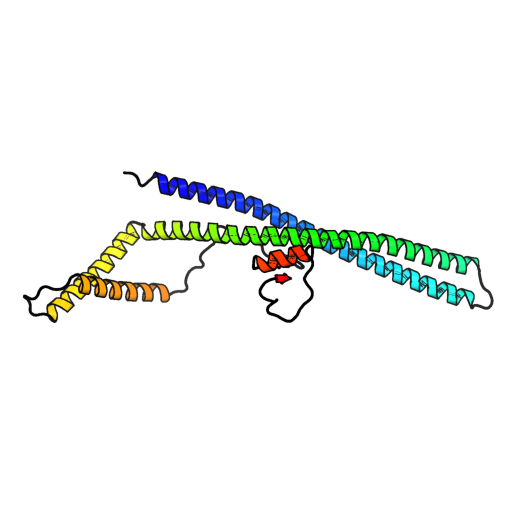A A 1 236 ? -18.999 -0.935 -0.436 1.00 67.00 236 ALA A N 1
ATOM 1804 C CA . ALA A 1 236 ? -19.851 -2.128 -0.527 1.00 67.00 236 ALA A CA 1
ATOM 1805 C C . ALA A 1 236 ? -19.826 -2.746 -1.943 1.00 67.00 236 ALA A C 1
ATOM 1807 O O . ALA A 1 236 ? -19.819 -1.979 -2.907 1.00 67.00 236 ALA A O 1
ATOM 1808 N N . PRO A 1 237 ? -19.775 -4.085 -2.102 1.00 61.19 237 PRO A N 1
ATOM 1809 C CA . PRO A 1 237 ? -19.530 -4.769 -3.378 1.00 61.19 237 PRO A CA 1
ATOM 1810 C C . PRO A 1 237 ? -20.728 -4.782 -4.358 1.00 61.19 237 PRO A C 1
ATOM 1812 O O . PRO A 1 237 ? -21.455 -5.757 -4.455 1.00 61.19 237 PRO A O 1
ATOM 1815 N N . ASP A 1 238 ? -20.887 -3.751 -5.188 1.00 57.16 238 ASP A N 1
ATOM 1816 C CA . ASP A 1 238 ? -21.884 -3.684 -6.282 1.00 57.16 238 ASP A CA 1
ATOM 1817 C C . ASP A 1 238 ? -21.457 -4.413 -7.585 1.00 57.16 238 ASP A C 1
ATOM 1819 O O . ASP A 1 238 ? -21.340 -3.800 -8.646 1.00 57.16 238 ASP A O 1
ATOM 1823 N N . GLY A 1 239 ? -21.180 -5.719 -7.524 1.00 50.66 239 GLY A N 1
ATOM 1824 C CA . GLY A 1 239 ? -21.309 -6.663 -8.660 1.00 50.66 239 GLY A CA 1
ATOM 1825 C C . GLY A 1 239 ? -20.456 -6.511 -9.943 1.00 50.66 239 GLY A C 1
ATOM 1826 O O . GLY A 1 239 ? -20.401 -7.458 -10.720 1.00 50.66 239 GLY A O 1
ATOM 1827 N N . TYR A 1 240 ? -19.758 -5.396 -10.198 1.00 48.00 240 TYR A N 1
ATOM 1828 C CA . TYR A 1 240 ? -18.997 -5.163 -11.442 1.00 48.00 240 TYR A CA 1
ATOM 1829 C C . TYR A 1 240 ? -17.531 -4.767 -11.199 1.00 48.00 240 TYR A C 1
ATOM 1831 O O . TYR A 1 240 ? -17.260 -3.810 -10.478 1.00 48.00 240 TYR A O 1
ATOM 1839 N N . ARG A 1 241 ? -16.589 -5.466 -11.865 1.00 49.62 241 ARG A N 1
ATOM 1840 C CA . ARG A 1 241 ? -15.158 -5.116 -12.116 1.00 49.62 241 ARG A CA 1
ATOM 1841 C C . ARG A 1 241 ? -14.355 -4.496 -10.943 1.00 49.62 241 ARG A C 1
ATOM 1843 O O . ARG A 1 241 ? -13.424 -3.726 -11.174 1.00 49.62 241 ARG A O 1
ATOM 1850 N N . ARG A 1 242 ? -14.695 -4.800 -9.687 1.00 52.72 242 ARG A N 1
ATOM 1851 C CA . ARG A 1 242 ? -14.134 -4.148 -8.482 1.00 52.72 242 ARG A CA 1
ATOM 1852 C C . ARG A 1 242 ? -12.739 -4.615 -8.085 1.00 52.72 242 ARG A C 1
ATOM 1854 O O . ARG A 1 242 ? -11.971 -3.812 -7.564 1.00 52.72 242 ARG A O 1
ATOM 1861 N N . GLU A 1 243 ? -12.402 -5.863 -8.388 1.00 51.06 243 GLU A N 1
ATOM 1862 C CA . GLU A 1 243 ? -11.173 -6.519 -7.915 1.00 51.06 243 GLU A CA 1
ATOM 1863 C C . GLU A 1 243 ? -9.882 -5.868 -8.431 1.00 51.06 243 GLU A C 1
ATOM 1865 O O . GLU A 1 243 ? -8.822 -6.028 -7.835 1.00 51.06 243 GLU A O 1
ATOM 1870 N N . PHE A 1 244 ? -9.963 -5.089 -9.514 1.00 54.44 244 PHE A N 1
ATOM 1871 C CA . PHE A 1 244 ? -8.783 -4.512 -10.154 1.00 54.44 244 PHE A CA 1
ATOM 1872 C C . PHE A 1 244 ? -8.461 -3.079 -9.721 1.00 54.44 244 PHE A C 1
ATOM 1874 O O . PHE A 1 244 ? -7.413 -2.579 -10.119 1.00 54.44 244 PHE A O 1
ATOM 1881 N N . GLN A 1 245 ? -9.333 -2.401 -8.959 1.00 67.25 245 GLN A N 1
ATOM 1882 C CA . GLN A 1 245 ? -9.192 -0.961 -8.656 1.00 67.25 245 GLN A CA 1
ATOM 1883 C C . GLN A 1 245 ? -8.837 -0.653 -7.197 1.00 67.25 245 GLN A C 1
ATOM 1885 O O . GLN A 1 245 ? -8.142 0.333 -6.940 1.00 67.25 245 GLN A O 1
ATOM 1890 N N . LEU A 1 246 ? -9.331 -1.472 -6.266 1.00 70.88 246 LEU A N 1
ATOM 1891 C CA . LEU A 1 246 ? -9.037 -1.402 -4.838 1.00 70.88 246 LEU A CA 1
ATOM 1892 C C . LEU A 1 246 ? -8.743 -2.813 -4.334 1.00 70.88 246 LEU A C 1
ATOM 1894 O O . LEU A 1 246 ? -9.514 -3.732 -4.608 1.00 70.88 246 LEU A O 1
ATOM 1898 N N . LYS A 1 247 ? -7.650 -2.978 -3.593 1.00 77.56 247 LYS A N 1
ATOM 1899 C CA . LYS A 1 247 ? -7.281 -4.250 -2.966 1.00 77.56 247 LYS A CA 1
ATOM 1900 C C . LYS A 1 247 ? -6.992 -4.024 -1.492 1.00 77.56 247 LYS A C 1
ATOM 1902 O O . LYS A 1 247 ? -6.140 -3.203 -1.177 1.00 77.56 247 LYS A O 1
ATOM 1907 N N . GLN A 1 248 ? -7.668 -4.765 -0.620 1.00 78.31 248 GLN A N 1
ATOM 1908 C CA . GLN A 1 248 ? -7.291 -4.840 0.786 1.00 78.31 248 GLN A CA 1
ATOM 1909 C C . GLN A 1 248 ? -6.304 -5.997 0.973 1.00 78.31 248 GLN A C 1
ATOM 1911 O O . GLN A 1 248 ? -6.517 -7.081 0.422 1.00 78.31 248 GLN A O 1
ATOM 1916 N N . VAL A 1 249 ? -5.198 -5.728 1.662 1.00 78.00 249 VAL A N 1
ATOM 1917 C CA . VAL A 1 249 ? -4.181 -6.721 2.054 1.00 78.00 249 VAL A CA 1
ATOM 1918 C C . VAL A 1 249 ? -4.512 -7.274 3.427 1.00 78.00 249 VAL A C 1
ATOM 1920 O O . VAL A 1 249 ? -4.248 -8.470 3.652 1.00 78.00 249 VAL A O 1
#